Protein 3JZQ (pdb70)

Structure (mmCIF, N/CA/C/O backbone):
data_3JZQ
#
_entry.id   3JZQ
#
_cell.length_a   44.925
_cell.length_b   53.735
_cell.length_c   87.294
_cell.angle_alpha   90.00
_cell.angle_beta   90.00
_cell.angle_gamma   90.00
#
_symmetry.space_group_name_H-M   'P 21 21 21'
#
loop_
_entity.id
_entity.type
_entity.pdbx_description
1 polymer 'Protein Mdm4'
2 polymer 'pDIQ peptide (12mer)'
3 non-polymer 'SULFATE ION'
4 water water
#
loop_
_atom_site.group_PDB
_atom_site.id
_atom_site.type_symbol
_atom_site.label_atom_id
_atom_site.label_alt_id
_atom_site.label_comp_id
_atom_site.label_asym_id
_atom_site.label_entity_id
_atom_site.label_seq_id
_atom_site.pdbx_PDB_ins_code
_atom_site.Cartn_x
_atom_site.Cartn_y
_atom_site.Cartn_z
_atom_site.occupancy
_atom_site.B_iso_or_equiv
_atom_site.auth_seq_id
_atom_site.auth_comp_id
_atom_site.auth_asym_id
_atom_site.auth_atom_id
_atom_site.pdbx_PDB_model_num
ATOM 1 N N . ASN A 1 3 ? 38.737 54.049 15.379 1.00 47.16 25 ASN A N 1
ATOM 2 C CA . ASN A 1 3 ? 39.624 52.878 15.062 1.00 46.28 25 ASN A CA 1
ATOM 3 C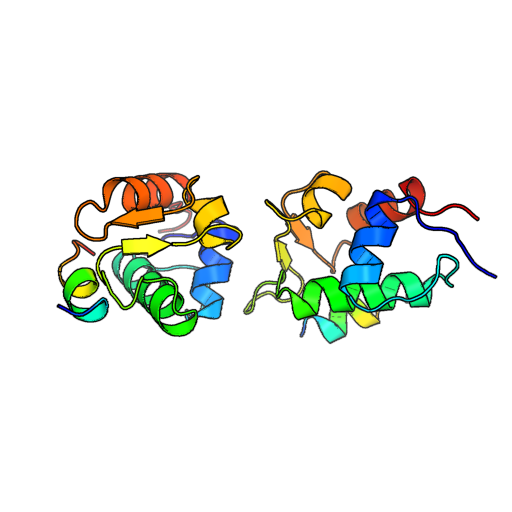 C . ASN A 1 3 ? 38.986 51.508 15.338 1.00 45.62 25 ASN A C 1
ATOM 4 O O . ASN A 1 3 ? 39.386 50.507 14.733 1.00 45.68 25 ASN A O 1
ATOM 9 N N . GLN A 1 4 ? 38.012 51.459 16.250 1.00 42.80 26 GLN A N 1
ATOM 10 C CA . GLN A 1 4 ? 37.320 50.209 16.580 1.00 40.72 26 GLN A CA 1
ATOM 11 C C . GLN A 1 4 ? 35.893 50.421 17.076 1.00 38.65 26 GLN A C 1
ATOM 12 O O . GLN A 1 4 ? 35.488 51.522 17.446 1.00 37.46 26 GLN A O 1
ATOM 18 N N . VAL A 1 5 ? 35.135 49.337 17.074 1.00 36.29 27 VAL A N 1
ATOM 19 C CA . VAL A 1 5 ? 33.757 49.377 17.519 1.00 34.08 27 VAL A CA 1
ATOM 20 C C . VAL A 1 5 ? 33.557 48.222 18.459 1.00 33.31 27 VAL A C 1
ATOM 21 O O . VAL A 1 5 ? 34.340 47.254 18.468 1.00 31.56 27 VAL A O 1
ATOM 25 N N . ARG A 1 6 ? 32.496 48.338 19.245 1.00 33.23 28 ARG A N 1
ATOM 26 C CA . ARG A 1 6 ? 32.117 47.323 20.204 1.00 34.42 28 ARG A CA 1
ATOM 27 C C . ARG A 1 6 ? 30.773 46.739 19.781 1.00 32.65 28 ARG A C 1
ATOM 28 O O . ARG A 1 6 ? 29.785 47.466 19.673 1.00 31.40 28 ARG A O 1
ATOM 36 N N . PRO A 1 7 ? 30.725 45.426 19.502 1.00 32.33 29 PRO A N 1
ATOM 37 C CA . PRO A 1 7 ? 29.446 44.823 19.104 1.00 31.22 29 PRO A CA 1
ATOM 38 C C . PRO A 1 7 ? 28.557 44.559 20.313 1.00 30.94 29 PRO A C 1
ATOM 39 O O . PRO A 1 7 ? 29.051 44.146 21.364 1.00 32.05 29 PRO A O 1
ATOM 43 N N . LYS A 1 8 ? 27.265 44.836 20.196 1.00 29.25 30 LYS A N 1
ATOM 44 C CA . LYS A 1 8 ? 26.334 44.525 21.285 1.00 29.70 30 LYS A CA 1
ATOM 45 C C . LYS A 1 8 ? 26.297 43.007 21.403 1.00 27.37 30 LYS A C 1
ATOM 46 O O . LYS A 1 8 ? 26.508 42.294 20.427 1.00 26.06 30 LYS A O 1
ATOM 52 N N . LEU A 1 9 ? 25.989 42.508 22.595 1.00 29.52 31 LEU A N 1
ATOM 53 C CA . LEU A 1 9 ? 26.001 41.064 22.884 1.00 28.53 31 LEU A CA 1
ATOM 54 C C . LEU A 1 9 ? 25.497 40.068 21.858 1.00 27.52 31 LEU A C 1
ATOM 55 O O . LEU A 1 9 ? 26.179 39.070 21.539 1.00 27.47 31 LEU A O 1
ATOM 60 N N . PRO A 1 10 ? 24.301 40.311 21.309 1.00 27.55 32 PRO A N 1
ATOM 61 C CA . PRO A 1 10 ? 23.734 39.402 20.316 1.00 27.88 32 PRO A CA 1
ATOM 62 C C . PRO A 1 10 ? 24.686 39.198 19.140 1.00 26.30 32 PRO A C 1
ATOM 63 O O . PRO A 1 10 ? 24.854 38.063 18.661 1.00 26.72 32 PRO A O 1
ATOM 67 N N . LEU A 1 11 ? 25.323 40.285 18.689 1.00 24.55 33 LEU A N 1
ATOM 68 C CA . LEU A 1 11 ? 26.244 40.184 17.560 1.00 24.32 33 LEU A CA 1
ATOM 69 C C . LEU A 1 11 ? 27.601 39.618 17.964 1.00 24.14 33 LEU A C 1
ATOM 70 O O . LEU A 1 11 ? 28.252 38.865 17.220 1.00 24.69 33 LEU A O 1
ATOM 75 N N . LEU A 1 12 ? 28.042 39.971 19.157 1.00 23.13 34 LEU A N 1
ATOM 76 C CA . LEU A 1 12 ? 29.325 39.469 19.642 1.00 25.49 34 LEU A CA 1
ATOM 77 C C . LEU A 1 12 ? 29.276 37.933 19.745 1.00 24.51 34 LEU A C 1
ATOM 78 O O . LEU A 1 12 ? 30.244 37.257 19.409 1.00 27.59 34 LEU A O 1
ATOM 83 N N . LYS A 1 13 ? 28.139 37.364 20.158 1.00 25.97 35 LYS A N 1
ATOM 84 C CA . LYS A 1 13 ? 28.064 35.908 20.270 1.00 25.98 35 LYS A CA 1
ATOM 85 C C . LYS A 1 13 ? 28.224 35.247 18.909 1.00 27.86 35 LYS A C 1
ATOM 86 O O . LYS A 1 13 ? 28.906 34.211 18.763 1.00 26.21 35 LYS A O 1
ATOM 92 N N . ILE A 1 14 ? 27.613 35.860 17.902 1.00 24.18 36 ILE A N 1
ATOM 93 C CA . ILE A 1 14 ? 27.740 35.327 16.559 1.00 25.30 36 ILE A CA 1
ATOM 94 C C . ILE A 1 14 ? 29.198 35.404 16.084 1.00 25.62 36 ILE A C 1
ATOM 95 O O . ILE A 1 14 ? 29.725 34.434 15.503 1.00 25.09 36 ILE A O 1
ATOM 100 N N . LEU A 1 15 ? 29.869 36.524 16.361 1.00 25.29 37 LEU A N 1
ATOM 101 C CA . LEU A 1 15 ? 31.254 36.681 15.931 1.00 25.59 37 LEU A CA 1
ATOM 102 C C . LEU A 1 15 ? 32.163 35.681 16.646 1.00 26.84 37 LEU A C 1
ATOM 103 O O . LEU A 1 15 ? 33.050 35.073 16.029 1.00 27.33 37 LEU A O 1
ATOM 108 N N . HIS A 1 16 ? 31.946 35.508 17.942 1.00 26.84 38 HIS A N 1
ATOM 109 C CA . HIS A 1 16 ? 32.735 34.540 18.708 1.00 29.62 38 HIS A CA 1
ATOM 110 C C . HIS A 1 16 ? 32.580 33.128 18.140 1.00 30.54 38 HIS A C 1
ATOM 111 O O . HIS A 1 16 ? 33.551 32.374 18.073 1.00 32.07 38 HIS A O 1
ATOM 118 N N . ALA A 1 17 ? 31.365 32.769 17.750 1.00 30.67 39 ALA A N 1
ATOM 119 C CA . ALA A 1 17 ? 31.097 31.439 17.215 1.00 33.30 39 ALA A CA 1
ATOM 120 C C . ALA A 1 17 ? 31.819 31.236 15.885 1.00 34.91 39 ALA A C 1
ATOM 121 O O . ALA A 1 17 ? 31.984 30.100 15.442 1.00 35.56 39 ALA A O 1
ATOM 123 N N . ALA A 1 18 ? 32.268 32.334 15.267 1.00 34.62 40 ALA A N 1
ATOM 124 C CA . ALA A 1 18 ? 32.986 32.258 14.004 1.00 36.19 40 ALA A CA 1
ATOM 125 C C . ALA A 1 18 ? 34.494 32.293 14.269 1.00 37.08 40 ALA A C 1
ATOM 126 O O . ALA A 1 18 ? 35.289 32.268 13.332 1.00 36.41 40 ALA A O 1
ATOM 128 N N . GLY A 1 19 ? 34.866 32.378 15.547 1.00 37.43 41 GLY A N 1
ATOM 129 C CA . GLY A 1 19 ? 36.273 32.381 15.927 1.00 39.23 41 GLY A CA 1
ATOM 130 C C . GLY A 1 19 ? 36.867 33.687 16.421 1.00 40.06 41 GLY A C 1
ATOM 131 O O . GLY A 1 19 ? 38.079 33.773 16.662 1.00 40.86 41 GLY A O 1
ATOM 132 N N . ALA A 1 20 ? 36.030 34.713 16.567 1.00 40.31 42 ALA A N 1
ATOM 133 C CA . ALA A 1 20 ? 36.484 36.017 17.012 1.00 39.68 42 ALA A CA 1
ATOM 134 C C . ALA A 1 20 ? 36.881 35.966 18.468 1.00 40.59 42 ALA A C 1
ATOM 135 O O . ALA A 1 20 ? 36.228 35.312 19.275 1.00 41.07 42 ALA A O 1
ATOM 137 N N . GLN A 1 21 ? 37.935 36.691 18.807 1.00 41.46 43 GLN A N 1
ATOM 138 C CA . GLN A 1 21 ? 38.403 36.743 20.185 1.00 43.29 43 GLN A CA 1
ATOM 139 C C . GLN A 1 21 ? 38.385 38.179 20.640 1.00 42.69 43 GLN A C 1
ATOM 140 O O . GLN A 1 21 ? 38.766 39.063 19.885 1.00 42.89 43 GLN A O 1
ATOM 146 N N . GLY A 1 22 ? 37.929 38.415 21.864 1.00 42.77 44 GLY A N 1
ATOM 147 C CA . GLY A 1 22 ? 37.898 39.779 22.364 1.00 42.56 44 GLY A CA 1
ATOM 148 C C . GLY A 1 22 ? 36.521 40.410 22.240 1.00 42.05 44 GLY A C 1
ATOM 149 O O . GLY A 1 22 ? 35.528 39.700 22.011 1.00 40.92 44 GLY A O 1
ATOM 150 N N . GLU A 1 23 ? 36.466 41.738 22.367 1.00 40.86 45 GLU A N 1
ATOM 151 C CA . GLU A 1 23 ? 35.207 42.481 22.296 1.00 40.89 45 GLU A CA 1
ATOM 152 C C . GLU A 1 23 ? 35.310 43.785 21.513 1.00 40.47 45 GLU A C 1
ATOM 153 O O . GLU A 1 23 ? 34.301 44.469 21.327 1.00 40.21 45 GLU A O 1
ATOM 159 N N . MET A 1 24 ? 36.525 44.154 21.109 1.00 40.20 46 MET A N 1
ATOM 160 C CA . MET A 1 24 ? 36.774 45.370 20.318 1.00 40.46 46 MET A CA 1
ATOM 161 C C . MET A 1 24 ? 37.307 44.888 18.970 1.00 38.61 46 MET A C 1
ATOM 162 O O . MET A 1 24 ? 38.212 44.064 18.921 1.00 36.77 46 MET A O 1
ATOM 167 N N . PHE A 1 25 ? 36.750 45.416 17.883 1.00 37.51 47 PHE A N 1
ATOM 168 C CA . PHE A 1 25 ? 37.146 44.995 16.551 1.00 36.00 47 PHE A CA 1
ATOM 169 C C . PHE A 1 25 ? 37.089 46.188 15.611 1.00 35.69 47 PHE A C 1
ATOM 170 O O . PHE A 1 25 ? 36.503 47.216 15.946 1.00 35.31 47 PHE A O 1
ATOM 178 N N . THR A 1 26 ? 37.721 46.050 14.446 1.00 34.70 48 THR A N 1
ATOM 179 C CA . THR A 1 26 ? 37.674 47.072 13.412 1.00 34.57 48 THR A CA 1
ATOM 180 C C . THR A 1 26 ? 36.429 46.682 12.587 1.00 35.40 48 THR A C 1
ATOM 181 O O . THR A 1 26 ? 35.857 45.608 12.804 1.00 34.26 48 THR A O 1
ATOM 185 N N . VAL A 1 27 ? 36.027 47.542 11.647 1.00 35.91 49 VAL A N 1
ATOM 186 C CA . VAL A 1 27 ? 34.864 47.280 10.803 1.00 36.52 49 VAL A CA 1
ATOM 187 C C . VAL A 1 27 ? 35.104 46.011 9.971 1.00 35.88 49 VAL A C 1
ATOM 188 O O . VAL A 1 27 ? 34.287 45.082 9.932 1.00 36.19 49 VAL A O 1
ATOM 192 N N . LYS A 1 28 ? 36.234 45.984 9.292 1.00 35.84 50 LYS A N 1
ATOM 193 C CA . LYS A 1 28 ? 36.592 44.843 8.471 1.00 35.07 50 LYS A CA 1
ATOM 194 C C . LYS A 1 28 ? 36.691 43.549 9.295 1.00 33.08 50 LYS A C 1
ATOM 195 O O . LYS A 1 28 ? 36.449 42.454 8.786 1.00 32.66 50 LYS A O 1
ATOM 201 N N . GLU A 1 29 ? 37.058 43.672 10.561 1.00 31.23 51 GLU A N 1
ATOM 202 C CA . GLU A 1 29 ? 37.181 42.500 11.413 1.00 31.48 51 GLU A CA 1
ATOM 203 C C . GLU A 1 29 ? 35.789 41.956 11.660 1.00 29.82 51 GLU A C 1
ATOM 204 O O . GLU A 1 29 ? 35.550 40.747 11.557 1.00 26.97 51 GLU A O 1
ATOM 210 N N . VAL A 1 30 ? 34.859 42.866 11.960 1.00 29.57 52 VAL A N 1
ATOM 211 C CA . VAL A 1 30 ? 33.489 42.453 12.189 1.00 28.94 52 VAL A CA 1
ATOM 212 C C . VAL A 1 30 ? 32.985 41.768 10.940 1.00 28.48 52 VAL A C 1
ATOM 213 O O . VAL A 1 30 ? 32.422 40.677 11.026 1.00 26.15 52 VAL A O 1
ATOM 217 N N . MET A 1 31 ? 33.223 42.381 9.780 1.00 26.68 53 MET A N 1
ATOM 218 C CA . MET A 1 31 ? 32.758 41.806 8.519 1.00 28.03 53 MET A CA 1
ATOM 219 C C . MET A 1 31 ? 33.371 40.420 8.233 1.00 28.55 53 MET A C 1
ATOM 220 O O . MET A 1 31 ? 32.691 39.511 7.769 1.00 27.30 53 MET A O 1
ATOM 225 N N . HIS A 1 32 ? 34.650 40.263 8.535 1.00 29.25 54 HIS A N 1
ATOM 226 C CA . HIS A 1 32 ? 35.336 39.004 8.300 1.00 29.66 54 HIS A CA 1
ATOM 227 C C . HIS A 1 32 ? 34.697 37.836 9.083 1.00 30.49 54 HIS A C 1
ATOM 228 O O . HIS A 1 32 ? 34.375 36.784 8.522 1.00 27.48 54 HIS A O 1
ATOM 235 N N . TYR A 1 33 ? 34.540 38.020 10.385 1.00 29.57 55 TYR A N 1
ATOM 236 C CA . TYR A 1 33 ? 33.967 36.957 11.191 1.00 30.87 55 TYR A CA 1
ATOM 237 C C . TYR A 1 33 ? 32.512 36.684 10.861 1.00 29.73 55 TYR A C 1
ATOM 238 O O . TYR A 1 33 ? 32.033 35.530 10.946 1.00 31.24 55 TYR A O 1
ATOM 247 N N . LEU A 1 34 ? 31.791 37.732 10.468 1.00 28.17 56 LEU A N 1
ATOM 248 C CA . LEU A 1 34 ? 30.387 37.561 10.096 1.00 26.70 56 LEU A CA 1
ATOM 249 C C . LEU A 1 34 ? 30.301 36.698 8.818 1.00 26.42 56 LEU A C 1
ATOM 250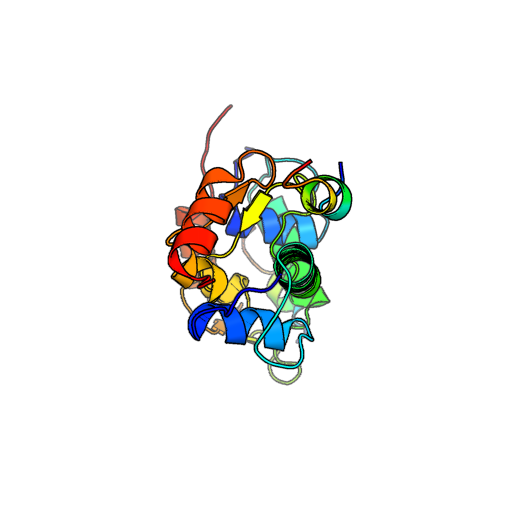 O O . LEU A 1 34 ? 29.429 35.837 8.694 1.00 25.29 56 LEU A O 1
ATOM 255 N N . GLY A 1 35 ? 31.207 36.931 7.870 1.00 24.99 57 GLY A N 1
ATOM 256 C CA . GLY A 1 35 ? 31.237 36.159 6.646 1.00 25.73 57 GLY A CA 1
ATOM 257 C C . GLY A 1 35 ? 31.651 34.726 6.950 1.00 25.56 57 GLY A C 1
ATOM 258 O O . GLY A 1 35 ? 31.143 33.805 6.331 1.00 26.33 57 GLY A O 1
ATOM 259 N N . GLN A 1 36 ? 32.564 34.538 7.900 1.00 28.13 58 GLN A N 1
ATOM 260 C CA . GLN A 1 36 ? 33.021 33.194 8.273 1.00 30.25 58 GLN A CA 1
ATOM 261 C C . GLN A 1 36 ? 31.903 32.420 8.969 1.00 29.30 58 GLN A C 1
ATOM 262 O O . GLN A 1 36 ? 31.794 31.212 8.796 1.00 30.66 58 GLN A O 1
ATOM 268 N N . TYR A 1 37 ? 31.094 33.123 9.759 1.00 28.73 59 TYR A N 1
ATOM 269 C CA . TYR A 1 37 ? 29.946 32.527 10.443 1.00 28.91 59 TYR A CA 1
ATOM 270 C C . TYR A 1 37 ? 29.010 31.982 9.366 1.00 28.88 59 TYR A C 1
ATOM 271 O O . TYR A 1 37 ? 28.615 30.825 9.411 1.00 28.90 59 TYR A O 1
ATOM 280 N N . ILE A 1 38 ? 28.671 32.821 8.387 1.00 26.10 60 ILE A N 1
ATOM 281 C CA . ILE A 1 38 ? 27.758 32.404 7.324 1.00 27.35 60 ILE A CA 1
ATOM 282 C C . ILE A 1 38 ? 28.332 31.267 6.490 1.00 28.34 60 ILE A C 1
ATOM 283 O O . ILE A 1 38 ? 27.607 30.358 6.088 1.00 28.60 60 ILE A O 1
ATOM 288 N N . MET A 1 39 ? 29.625 31.336 6.216 1.00 29.47 61 MET A N 1
ATOM 289 C CA . MET A 1 39 ? 30.288 30.315 5.416 1.00 33.64 61 MET A CA 1
ATOM 290 C C . MET A 1 39 ? 30.353 29.002 6.163 1.00 34.93 61 MET A C 1
ATOM 291 O O . MET A 1 39 ? 30.037 27.939 5.609 1.00 34.30 61 MET A O 1
ATOM 296 N N . VAL A 1 40 ? 30.784 29.065 7.418 1.00 34.97 62 VAL A N 1
ATOM 297 C CA . VAL A 1 40 ? 30.904 27.863 8.213 1.00 36.01 62 VAL A CA 1
ATOM 298 C C . VAL A 1 40 ? 29.585 27.142 8.382 1.00 36.02 62 VAL A C 1
ATOM 299 O O . VAL A 1 40 ? 29.503 25.916 8.176 1.00 36.68 62 VAL A O 1
ATOM 303 N N . LYS A 1 41 ? 28.548 27.881 8.765 1.00 34.50 63 LYS A N 1
ATOM 304 C CA . LYS A 1 41 ? 27.260 27.267 8.976 1.00 32.63 63 LYS A CA 1
ATOM 305 C C . LYS A 1 41 ? 26.541 27.012 7.676 1.00 31.73 63 LYS A C 1
ATOM 306 O O . LYS A 1 41 ? 25.443 26.487 7.679 1.00 31.57 63 LYS A O 1
ATOM 312 N N . GLN A 1 42 ? 27.193 27.370 6.581 1.00 29.00 64 GLN A N 1
ATOM 313 C CA . GLN A 1 42 ? 26.673 27.199 5.238 1.00 28.93 64 GLN A CA 1
ATOM 314 C C . GLN A 1 42 ? 25.249 27.745 5.163 1.00 26.87 64 GLN A C 1
ATOM 315 O O . GLN A 1 42 ? 24.305 27.011 4.832 1.00 26.03 64 GLN A O 1
ATOM 321 N N . LEU A 1 43 ? 25.091 29.039 5.458 1.00 25.09 65 LEU A N 1
ATOM 322 C CA . LEU A 1 43 ? 23.754 29.654 5.404 1.00 23.69 65 LEU A CA 1
ATOM 323 C C . LEU A 1 43 ? 23.397 30.145 4.008 1.00 22.67 65 LEU A C 1
ATOM 324 O O . LEU A 1 43 ? 22.243 30.490 3.742 1.00 22.88 65 LEU A O 1
ATOM 329 N N . TYR A 1 44 ? 24.369 30.145 3.097 1.00 21.56 66 TYR A N 1
ATOM 330 C CA . TYR A 1 44 ? 24.096 30.607 1.748 1.00 23.09 66 TYR A CA 1
ATOM 331 C C . TYR A 1 44 ? 23.674 29.444 0.837 1.00 22.67 66 TYR A C 1
ATOM 332 O O . TYR A 1 44 ? 23.934 28.284 1.136 1.00 24.47 66 TYR A O 1
ATOM 341 N N . ASP A 1 45 ? 23.019 29.764 -0.260 1.00 24.46 67 ASP A N 1
ATOM 342 C CA . ASP A 1 45 ? 22.556 28.773 -1.203 1.00 27.19 67 ASP A CA 1
ATOM 343 C C . ASP A 1 45 ? 23.700 28.335 -2.130 1.00 28.86 67 ASP A C 1
ATOM 344 O O . ASP A 1 45 ? 24.560 29.124 -2.507 1.00 28.32 67 ASP A O 1
ATOM 349 N N . GLN A 1 46 ? 23.726 27.061 -2.483 1.00 28.97 68 GLN A N 1
ATOM 350 C CA . GLN A 1 46 ? 24.812 26.572 -3.320 1.00 31.45 68 GLN A CA 1
ATOM 351 C C . GLN A 1 46 ? 24.767 27.047 -4.747 1.00 31.89 68 GLN A C 1
ATOM 352 O O . GLN A 1 46 ? 25.797 27.189 -5.389 1.00 31.21 68 GLN A O 1
ATOM 358 N N . GLN A 1 47 ? 23.570 27.296 -5.241 1.00 34.84 69 GLN A N 1
ATOM 359 C CA . GLN A 1 47 ? 23.382 27.737 -6.615 1.00 37.32 69 GLN A CA 1
ATOM 360 C C . GLN A 1 47 ? 23.451 29.265 -6.740 1.00 37.74 69 GLN A C 1
ATOM 361 O O . GLN A 1 47 ? 24.125 29.795 -7.626 1.00 39.43 69 GLN A O 1
ATOM 367 N N . GLU A 1 48 ? 22.738 29.970 -5.857 1.00 37.42 70 GLU A N 1
ATOM 368 C CA . GLU A 1 48 ? 22.721 31.434 -5.831 1.00 35.47 70 GLU A CA 1
ATOM 369 C C . GLU A 1 48 ? 23.466 31.814 -4.561 1.00 32.53 70 GLU A C 1
ATOM 370 O O . GLU A 1 48 ? 22.832 32.161 -3.576 1.00 29.64 70 GLU A O 1
ATOM 376 N N . GLN A 1 49 ? 24.799 31.767 -4.589 1.00 31.10 71 GLN A N 1
ATOM 377 C CA . GLN A 1 49 ? 25.598 32.032 -3.394 1.00 29.40 71 GLN A CA 1
ATOM 378 C C . GLN A 1 49 ? 25.469 33.411 -2.743 1.00 26.20 71 GLN A C 1
ATOM 379 O O . GLN A 1 49 ? 25.970 33.602 -1.647 1.00 25.11 71 GLN A O 1
ATOM 385 N N . HIS A 1 50 ? 24.837 34.372 -3.409 1.00 26.53 72 HIS A N 1
ATOM 386 C CA . HIS A 1 50 ? 24.630 35.674 -2.758 1.00 26.95 72 HIS A CA 1
ATOM 387 C C . HIS A 1 50 ? 23.398 35.564 -1.821 1.00 26.32 72 HIS A C 1
ATOM 388 O O . HIS A 1 50 ? 23.144 36.445 -0.995 1.00 26.08 72 HIS A O 1
ATOM 395 N N . MET A 1 51 ? 22.631 34.483 -1.958 1.00 24.77 73 MET A N 1
ATOM 396 C CA . MET A 1 51 ? 21.450 34.288 -1.128 1.00 23.90 73 MET A CA 1
ATOM 397 C C . MET A 1 51 ? 21.816 33.597 0.194 1.00 22.84 73 MET A C 1
ATOM 398 O O . MET A 1 51 ? 22.472 32.552 0.218 1.00 21.51 73 MET A O 1
ATOM 403 N N . VAL A 1 52 ? 21.384 34.205 1.299 1.00 22.51 74 VAL A N 1
ATOM 404 C CA . VAL A 1 52 ? 21.660 33.664 2.628 1.00 20.53 74 VAL A CA 1
ATOM 405 C C . VAL A 1 52 ? 20.329 33.435 3.327 1.00 21.27 74 VAL A C 1
ATOM 406 O O . VAL A 1 52 ? 19.497 34.364 3.411 1.00 20.94 74 VAL A O 1
ATOM 410 N N . TYR A 1 53 ? 20.102 32.209 3.806 1.00 20.48 75 TYR A N 1
ATOM 411 C CA . TYR A 1 53 ? 18.875 31.900 4.555 1.00 20.33 75 TYR A CA 1
ATOM 412 C C . TYR A 1 53 ? 19.323 31.810 6.013 1.00 20.32 75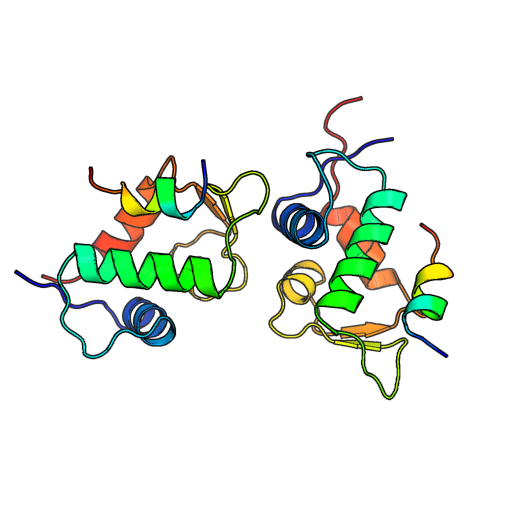 TYR A C 1
ATOM 413 O O . TYR A 1 53 ? 20.131 30.945 6.356 1.00 19.45 75 TYR A O 1
ATOM 422 N N . CYS A 1 54 ? 18.783 32.693 6.858 1.00 20.07 76 CYS A N 1
ATOM 423 C CA . CYS A 1 54 ? 19.153 32.804 8.291 1.00 23.71 76 CYS A CA 1
ATOM 424 C C . CYS A 1 54 ? 17.963 32.489 9.214 1.00 24.46 76 CYS A C 1
ATOM 425 O O . CYS A 1 54 ? 18.067 32.596 10.440 1.00 24.98 76 CYS A O 1
ATOM 428 N N . GLY A 1 55 ? 16.835 32.089 8.627 1.00 23.07 77 GLY A N 1
ATOM 429 C CA . GLY A 1 55 ? 15.681 31.720 9.443 1.00 27.04 77 GLY A CA 1
ATOM 430 C C . GLY A 1 55 ? 16.085 30.592 10.399 1.00 28.31 77 GLY A C 1
ATOM 431 O O . GLY A 1 55 ? 16.807 29.677 10.012 1.00 28.62 77 GLY A O 1
ATOM 432 N N . GLY A 1 56 ? 15.649 30.656 11.655 1.00 29.05 78 GLY A N 1
ATOM 433 C CA . GLY A 1 56 ? 16.010 29.599 12.587 1.00 30.63 78 GLY A CA 1
ATOM 434 C C . GLY A 1 56 ? 17.448 29.638 13.105 1.00 32.77 78 GLY A C 1
ATOM 435 O O . GLY A 1 56 ? 17.915 28.701 13.737 1.00 33.26 78 GLY A O 1
ATOM 436 N N . ASP A 1 57 ? 18.159 30.724 12.832 1.00 30.85 79 ASP A N 1
ATOM 437 C CA . ASP A 1 57 ? 19.528 30.894 13.281 1.00 29.40 79 ASP A CA 1
ATOM 438 C C . ASP A 1 57 ? 19.491 32.198 14.051 1.00 27.92 79 ASP A C 1
ATOM 439 O O . ASP A 1 57 ? 18.656 33.054 13.771 1.00 29.19 79 ASP A O 1
ATOM 444 N N . LEU A 1 58 ? 20.385 32.366 15.022 1.00 25.74 80 LEU A N 1
ATOM 445 C CA . LEU A 1 58 ? 20.403 33.613 15.753 1.00 24.74 80 LEU A CA 1
ATOM 446 C C . LEU A 1 58 ? 20.702 34.791 14.836 1.00 22.46 80 LEU A C 1
ATOM 447 O O . LEU A 1 58 ? 20.365 35.916 15.141 1.00 21.85 80 LEU A O 1
ATOM 452 N N . LEU A 1 59 ? 21.351 34.546 13.712 1.00 23.20 81 LEU A N 1
ATOM 453 C CA . LEU A 1 59 ? 21.656 35.664 12.832 1.00 23.15 81 LEU A CA 1
ATOM 454 C C . LEU A 1 59 ? 20.342 36.261 12.268 1.00 22.90 81 LEU A C 1
ATOM 455 O O . LEU A 1 59 ? 20.208 37.480 12.098 1.00 22.48 81 LEU A O 1
ATOM 460 N N . GLY A 1 60 ? 19.396 35.380 11.952 1.00 21.75 82 GLY A N 1
ATOM 461 C CA . GLY A 1 60 ? 18.116 35.814 11.424 1.00 23.65 82 GLY A CA 1
ATOM 462 C C . GLY A 1 60 ? 17.308 36.558 12.490 1.00 23.79 82 GLY A C 1
ATOM 463 O O . GLY A 1 60 ? 16.569 37.506 12.213 1.00 23.70 82 GLY A O 1
ATOM 464 N N . GLU A 1 61 ? 17.444 36.141 13.733 1.00 24.91 83 GLU A N 1
ATOM 465 C CA . GLU A 1 61 ? 16.708 36.830 14.797 1.00 27.32 83 GLU A CA 1
ATOM 466 C C . GLU A 1 61 ? 17.245 38.246 14.987 1.00 27.26 83 GLU A C 1
ATOM 467 O O . GLU A 1 61 ? 16.483 39.191 15.240 1.00 26.78 83 GLU A O 1
ATOM 473 N N . LEU A 1 62 ? 18.554 38.400 14.802 1.00 26.68 84 LEU A N 1
ATOM 474 C CA . LEU A 1 62 ? 19.191 39.693 14.945 1.00 28.01 84 LEU A CA 1
ATOM 475 C C . LEU A 1 62 ? 18.880 40.571 13.732 1.00 27.45 84 LEU A C 1
ATOM 476 O O . LEU A 1 62 ? 18.606 41.768 13.874 1.00 27.01 84 LEU A O 1
ATOM 481 N N . LEU A 1 63 ? 18.908 39.986 12.539 1.00 26.57 85 LEU A N 1
ATOM 482 C CA . LEU A 1 63 ? 18.612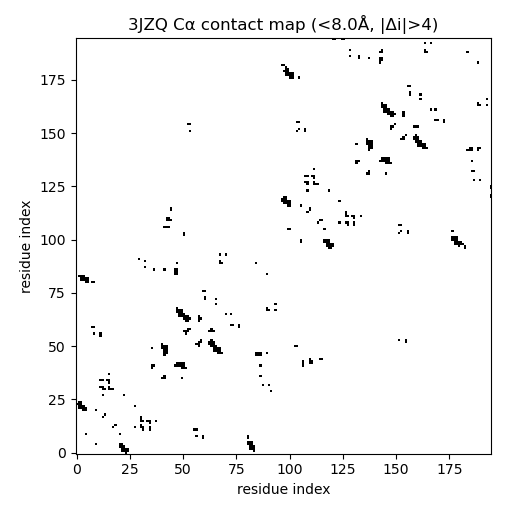 40.755 11.331 1.00 27.71 85 LEU A CA 1
ATOM 483 C C . LEU A 1 63 ? 17.151 41.125 11.176 1.00 27.81 85 LEU A C 1
ATOM 484 O O . LEU A 1 63 ? 16.836 42.065 10.447 1.00 28.18 85 LEU A O 1
ATOM 489 N N . GLY A 1 64 ? 16.269 40.373 11.827 1.00 26.88 86 GLY A N 1
ATOM 490 C CA . GLY A 1 64 ? 14.840 40.626 11.721 1.00 26.80 86 GLY A CA 1
ATOM 491 C C . GLY A 1 64 ? 14.294 40.059 10.413 1.00 27.35 86 GLY A C 1
ATOM 492 O O . GLY A 1 64 ? 13.199 40.442 9.971 1.00 25.46 86 GLY A O 1
ATOM 493 N N . ARG A 1 65 ? 15.034 39.103 9.833 1.00 27.20 87 ARG A N 1
ATOM 494 C CA . ARG A 1 65 ? 14.711 38.507 8.521 1.00 28.91 87 ARG A CA 1
ATOM 495 C C . ARG A 1 65 ? 14.965 37.005 8.423 1.00 28.78 87 ARG A C 1
ATOM 496 O O . ARG A 1 65 ? 15.769 36.458 9.180 1.00 28.91 87 ARG A O 1
ATOM 504 N N . GLN A 1 66 ? 14.265 36.327 7.514 1.00 27.71 88 GLN A N 1
ATOM 505 C CA . GLN A 1 66 ? 14.538 34.920 7.340 1.00 28.31 88 GLN A CA 1
ATOM 506 C C . GLN A 1 66 ? 15.558 34.762 6.213 1.00 27.66 88 GLN A C 1
ATOM 507 O O . GLN A 1 66 ? 16.106 33.684 6.060 1.00 25.23 88 GLN A O 1
ATOM 513 N N . SER A 1 67 ? 15.803 35.824 5.428 1.00 25.35 89 SER A N 1
ATOM 514 C CA . SER A 1 67 ? 16.810 35.773 4.367 1.00 24.29 89 SER A CA 1
ATOM 515 C C . SER A 1 67 ? 17.257 37.160 3.856 1.00 24.23 89 SER A C 1
ATOM 516 O O . SER A 1 67 ? 16.606 38.183 4.103 1.00 23.53 89 SER A O 1
ATOM 519 N N . PHE A 1 68 ? 18.377 37.178 3.155 1.00 22.91 90 PHE A N 1
ATOM 520 C CA . PHE A 1 68 ? 18.900 38.422 2.585 1.00 23.48 90 PHE A CA 1
ATOM 521 C C . PHE A 1 68 ? 19.872 38.090 1.495 1.00 23.44 90 PHE A C 1
ATOM 522 O O . PHE A 1 68 ? 20.285 36.936 1.357 1.00 22.16 90 PHE A O 1
ATOM 530 N N . SER A 1 69 ? 20.182 39.089 0.671 1.00 23.80 91 SER A N 1
ATOM 531 C CA . SER A 1 69 ? 21.102 38.921 -0.432 1.00 23.61 91 SER A CA 1
ATOM 532 C C . SER A 1 69 ? 22.348 39.764 -0.210 1.00 24.93 91 SER A C 1
ATOM 533 O O . SER A 1 69 ? 22.260 40.941 0.123 1.00 24.87 91 SER A O 1
ATOM 536 N N . VAL A 1 70 ? 23.519 39.173 -0.393 1.00 25.02 92 VAL A N 1
ATOM 537 C CA . VAL A 1 70 ? 24.756 39.925 -0.208 1.00 25.64 92 VAL A CA 1
ATOM 538 C C . VAL A 1 70 ? 24.874 41.004 -1.290 1.00 27.46 92 VAL A C 1
ATOM 539 O O . VAL A 1 70 ? 25.621 41.970 -1.135 1.00 27.06 92 VAL A O 1
ATOM 543 N N . LYS A 1 71 ? 24.126 40.814 -2.369 1.00 28.56 93 LYS A N 1
ATOM 544 C CA . LYS A 1 71 ? 24.111 41.761 -3.485 1.00 32.33 93 LYS A CA 1
ATOM 545 C C . LYS A 1 71 ? 23.320 43.035 -3.122 1.00 32.28 93 LYS A C 1
ATOM 546 O O . LYS A 1 71 ? 23.498 44.055 -3.772 1.00 34.32 93 LYS A O 1
ATOM 552 N N . ASP A 1 72 ? 22.471 42.975 -2.086 1.00 30.71 94 ASP A N 1
ATOM 553 C CA . ASP A 1 72 ? 21.663 44.137 -1.599 1.00 30.07 94 ASP A CA 1
ATOM 554 C C . ASP A 1 72 ? 21.813 44.127 -0.077 1.00 26.45 94 ASP A C 1
ATOM 555 O O . ASP A 1 72 ? 20.869 43.857 0.656 1.00 24.46 94 ASP A O 1
ATOM 560 N N . PRO A 1 73 ? 23.009 44.467 0.400 1.00 25.42 95 PRO A N 1
ATOM 561 C CA . PRO A 1 73 ? 23.356 44.481 1.814 1.00 23.80 95 PRO A CA 1
ATOM 562 C C . PRO A 1 73 ? 22.692 45.431 2.766 1.00 21.98 95 PRO A C 1
ATOM 563 O O . PRO A 1 73 ? 22.978 45.371 3.957 1.00 22.98 95 PRO A O 1
ATOM 567 N N . SER A 1 74 ? 21.780 46.266 2.273 1.00 22.45 96 SER A N 1
ATOM 568 C CA . SER A 1 74 ? 21.146 47.242 3.140 1.00 22.31 96 SER A CA 1
ATOM 569 C C . SER A 1 74 ? 20.702 46.696 4.500 1.00 22.46 96 SER A C 1
ATOM 570 O O . SER A 1 74 ? 21.015 47.292 5.550 1.00 22.20 96 SER A O 1
ATOM 573 N N . PRO A 1 75 ? 19.964 45.555 4.510 1.00 21.74 97 PRO A N 1
ATOM 574 C CA . PRO A 1 75 ? 19.519 44.999 5.790 1.00 22.24 97 PRO A CA 1
ATOM 575 C C . PRO A 1 75 ? 20.694 44.639 6.703 1.00 21.62 97 PRO A C 1
ATOM 576 O O . PRO A 1 75 ? 20.595 44.705 7.927 1.00 20.93 97 PRO A O 1
ATOM 580 N N . LEU A 1 76 ? 21.804 44.211 6.101 1.00 22.67 98 LEU A N 1
ATOM 581 C CA . LEU A 1 76 ? 22.986 43.830 6.861 1.00 22.78 98 LEU A CA 1
ATOM 582 C C . LEU A 1 76 ? 23.594 45.06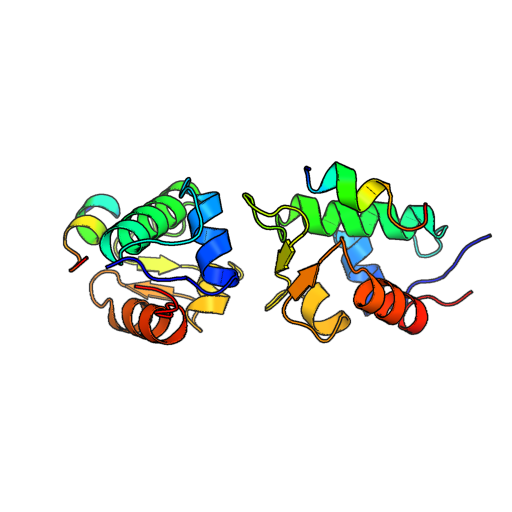5 7.529 1.00 22.83 98 LEU A C 1
ATOM 583 O O . LEU A 1 76 ? 23.904 45.069 8.731 1.00 21.09 98 LEU A O 1
ATOM 588 N N . TYR A 1 77 ? 23.794 46.120 6.740 1.00 20.39 99 TYR A N 1
ATOM 589 C CA . TYR A 1 77 ? 24.335 47.369 7.269 1.00 21.56 99 TYR A CA 1
ATOM 590 C C . TYR A 1 77 ? 23.413 48.007 8.312 1.00 22.70 99 TYR A C 1
ATOM 591 O O . TYR A 1 77 ? 23.882 48.634 9.266 1.00 21.53 99 TYR A O 1
ATOM 600 N N . ASP A 1 78 ? 22.103 47.857 8.120 1.00 21.22 100 ASP A N 1
ATOM 601 C CA . ASP A 1 78 ? 21.127 48.410 9.081 1.00 21.68 100 ASP A CA 1
ATOM 602 C C . ASP A 1 78 ? 21.300 47.647 10.425 1.00 21.56 100 ASP A C 1
ATOM 603 O O . ASP A 1 78 ? 21.306 48.239 11.487 1.00 22.21 100 ASP A O 1
ATOM 608 N N . MET A 1 79 ? 21.431 46.329 10.371 1.00 21.78 101 MET A N 1
ATOM 609 C CA . MET A 1 79 ? 21.648 45.549 11.610 1.00 21.97 101 MET A CA 1
ATOM 610 C C . MET A 1 79 ? 22.977 45.985 12.297 1.00 22.58 101 MET A C 1
ATOM 611 O O . MET A 1 79 ? 23.028 46.157 13.512 1.00 22.91 101 MET A O 1
ATOM 616 N N . LEU A 1 80 ? 24.045 46.183 11.523 1.00 22.27 102 LEU A N 1
ATOM 617 C CA . LEU A 1 80 ? 25.304 46.615 12.091 1.00 21.79 102 LEU A CA 1
ATOM 618 C C . LEU A 1 80 ? 25.193 47.983 12.755 1.00 21.20 102 LEU A C 1
ATOM 619 O O . LEU A 1 80 ? 25.715 48.165 13.855 1.00 22.12 102 LEU A O 1
ATOM 624 N N . ARG A 1 81 ? 24.514 48.951 12.113 1.00 21.45 103 ARG A N 1
ATOM 625 C CA . ARG A 1 81 ? 24.369 50.282 12.725 1.00 20.09 103 ARG A CA 1
ATOM 626 C C . ARG A 1 81 ? 23.643 50.130 14.063 1.00 20.60 103 ARG A C 1
ATOM 627 O O . ARG A 1 81 ? 23.900 50.875 14.978 1.00 17.24 103 ARG A O 1
ATOM 635 N N . LYS A 1 82 ? 22.706 49.190 14.151 1.00 20.79 104 LYS A N 1
ATOM 636 C CA . LYS A 1 82 ? 21.967 48.992 15.407 1.00 22.77 104 LYS A CA 1
ATOM 637 C C . LYS A 1 82 ? 22.706 48.174 16.490 1.00 23.63 104 LYS A C 1
ATOM 638 O O . LYS A 1 82 ? 22.333 48.219 17.668 1.00 26.73 104 LYS A O 1
ATOM 644 N N . ASN A 1 83 ? 23.760 47.467 16.082 1.00 23.57 105 ASN A N 1
ATOM 645 C CA . ASN A 1 83 ? 24.530 46.584 16.934 1.00 23.68 105 ASN A CA 1
ATOM 646 C C . ASN A 1 83 ? 26.023 46.821 17.068 1.00 24.45 105 ASN A C 1
ATOM 647 O O . ASN A 1 83 ? 26.726 45.971 17.620 1.00 25.79 105 ASN A O 1
ATOM 652 N N . LEU A 1 84 ? 26.516 47.955 16.561 1.00 25.07 106 LEU A N 1
ATOM 653 C CA . LEU A 1 84 ? 27.917 48.306 16.688 1.00 24.80 106 LEU A CA 1
ATOM 654 C C . LEU A 1 84 ? 27.979 49.696 17.302 1.00 26.44 106 LEU A C 1
ATOM 655 O O . LEU A 1 84 ? 27.270 50.619 16.871 1.00 27.10 106 LEU A O 1
ATOM 660 N N . VAL A 1 85 ? 28.802 49.825 18.337 1.00 28.32 107 VAL A N 1
ATOM 661 C CA . VAL A 1 85 ? 28.962 51.086 19.062 1.00 32.81 107 VAL A CA 1
ATOM 662 C C . VAL A 1 85 ? 30.397 51.609 18.914 1.00 34.93 107 VAL A C 1
ATOM 663 O O . VAL A 1 85 ? 31.353 50.871 19.115 1.00 35.86 107 VAL A O 1
ATOM 667 N N . THR A 1 86 ? 30.557 52.876 18.555 1.00 38.31 108 THR A N 1
ATOM 668 C CA . THR A 1 86 ? 31.906 53.404 18.365 1.00 40.62 108 THR A CA 1
ATOM 669 C C . THR A 1 86 ? 32.609 53.688 19.703 1.00 42.39 108 THR A C 1
ATOM 670 O O . THR A 1 86 ? 31.893 53.814 20.727 1.00 42.12 108 THR A O 1
ATOM 674 N N . GLU B 2 1 ? 28.776 34.236 -9.222 1.00 34.62 1 GLU P N 1
ATOM 675 C CA . GLU B 2 1 ? 29.989 34.338 -8.336 1.00 34.71 1 GLU P CA 1
ATOM 676 C C . GLU B 2 1 ? 29.799 33.522 -7.059 1.00 33.50 1 GLU P C 1
ATOM 677 O O . GLU B 2 1 ? 28.681 33.138 -6.719 1.00 34.97 1 GLU P O 1
ATOM 683 N N . THR B 2 2 ? 30.880 33.292 -6.334 1.00 31.49 2 THR P N 1
ATOM 684 C CA . THR B 2 2 ? 30.796 32.544 -5.099 1.00 29.38 2 THR P CA 1
ATOM 685 C C . THR B 2 2 ? 30.414 33.463 -3.930 1.00 29.43 2 THR P C 1
ATOM 686 O O . THR B 2 2 ? 30.447 34.698 -4.041 1.00 25.79 2 THR P O 1
ATOM 690 N N . PHE B 2 3 ? 30.060 32.842 -2.808 1.00 27.34 3 PHE P N 1
ATOM 691 C CA . PHE B 2 3 ? 29.727 33.607 -1.616 1.00 27.08 3 PHE P CA 1
ATOM 692 C C . PHE B 2 3 ? 30.928 34.477 -1.197 1.00 26.18 3 PHE P C 1
ATOM 693 O O . PHE B 2 3 ? 30.787 35.669 -0.844 1.00 22.96 3 PHE P O 1
ATOM 701 N N . GLU B 2 4 ? 32.112 33.890 -1.200 1.00 25.84 4 GLU P N 1
ATOM 702 C CA . GLU B 2 4 ? 33.285 34.645 -0.807 1.00 28.44 4 GLU P CA 1
ATOM 703 C C . GLU B 2 4 ? 33.510 35.901 -1.696 1.00 26.42 4 GLU P C 1
ATOM 704 O O . GLU B 2 4 ? 33.830 36.987 -1.205 1.00 27.35 4 GLU P O 1
ATOM 710 N N . HIS B 2 5 ? 33.307 35.753 -2.994 1.00 26.42 5 HIS P N 1
ATOM 711 C CA . HIS B 2 5 ? 33.499 36.858 -3.928 1.00 25.88 5 HIS P CA 1
ATOM 712 C C . HIS B 2 5 ? 32.580 38.030 -3.568 1.00 26.29 5 HIS P C 1
ATOM 713 O O . HIS B 2 5 ? 33.025 39.176 -3.476 1.00 26.40 5 HIS P O 1
ATOM 720 N N . TRP B 2 6 ? 31.295 37.733 -3.395 1.00 25.58 6 TRP P N 1
ATOM 721 C CA . TRP B 2 6 ? 30.315 38.751 -3.025 1.00 28.22 6 TRP P CA 1
ATOM 722 C C . TRP B 2 6 ? 30.605 39.367 -1.662 1.00 26.63 6 TRP P C 1
ATOM 723 O O . TRP B 2 6 ? 30.610 40.606 -1.502 1.00 25.88 6 TRP P O 1
ATOM 734 N N . TRP B 2 7 ? 30.846 38.518 -0.670 1.00 25.66 7 TRP P N 1
ATOM 735 C CA . TRP B 2 7 ? 31.079 39.019 0.685 1.00 24.93 7 TRP P CA 1
ATOM 736 C C . TRP B 2 7 ? 32.333 39.849 0.867 1.00 27.76 7 TRP P C 1
ATOM 737 O O . TRP B 2 7 ? 32.309 40.902 1.555 1.00 28.13 7 TRP P O 1
ATOM 748 N N . SER B 2 8 ? 33.430 39.382 0.270 1.00 26.47 8 SER P N 1
ATOM 749 C CA . SER B 2 8 ? 34.697 40.079 0.440 1.00 27.00 8 SER P CA 1
ATOM 750 C C . SER B 2 8 ? 34.651 41.491 -0.134 1.00 25.83 8 SER P C 1
ATOM 751 O O . SER B 2 8 ? 35.482 42.312 0.205 1.00 25.91 8 SER P O 1
ATOM 754 N N . GLN B 2 9 ? 33.689 41.773 -0.995 1.00 26.41 9 GLN P N 1
ATOM 755 C CA . GLN B 2 9 ? 33.657 43.101 -1.571 1.00 26.94 9 GLN P CA 1
ATOM 756 C C . GLN B 2 9 ? 32.597 44.036 -1.005 1.00 26.46 9 GLN P C 1
ATOM 757 O O . GLN B 2 9 ? 32.354 45.121 -1.540 1.00 25.88 9 GLN P O 1
ATOM 763 N N . LEU B 2 10 ? 31.960 43.627 0.085 1.00 24.67 10 LEU P N 1
ATOM 764 C CA . LEU B 2 10 ? 30.974 44.519 0.720 1.00 26.25 10 LEU P CA 1
ATOM 765 C C . LEU B 2 10 ? 31.777 45.738 1.188 1.00 27.14 10 LEU P C 1
ATOM 766 O O . LEU B 2 10 ? 32.865 45.575 1.687 1.00 27.21 10 LEU P O 1
ATOM 771 N N . LEU B 2 11 ? 31.230 46.937 1.066 1.00 29.87 11 LEU P N 1
ATOM 772 C CA . LEU B 2 11 ? 31.948 48.161 1.498 1.00 30.42 11 LEU P CA 1
ATOM 773 C C . LEU B 2 11 ? 33.127 48.558 0.609 1.00 31.81 11 LEU P C 1
ATOM 774 O O . LEU B 2 11 ? 34.069 49.243 1.057 1.00 29.97 11 LEU P O 1
ATOM 779 N N . SER B 2 12 ? 33.053 48.124 -0.649 1.00 34.10 12 SER P N 1
ATOM 780 C CA . SER B 2 12 ? 34.042 48.429 -1.682 1.00 37.03 12 SER P CA 1
ATOM 781 C C . SER B 2 12 ? 33.334 49.088 -2.858 1.00 38.38 12 SER P C 1
ATOM 782 O O . SER B 2 12 ? 32.113 49.325 -2.738 1.00 39.67 12 SER P O 1
ATOM 786 N N . ASN C 1 3 ? 5.514 18.975 -14.699 1.00 31.03 25 ASN B N 1
ATOM 787 C CA . ASN C 1 3 ? 5.191 18.936 -13.225 1.00 30.35 25 ASN B CA 1
ATOM 788 C C . ASN C 1 3 ? 6.271 19.522 -12.312 1.00 29.66 25 ASN B C 1
ATOM 789 O O . ASN C 1 3 ? 6.437 19.137 -11.130 1.00 28.56 25 ASN B O 1
ATOM 794 N N . GLN C 1 4 ? 7.013 20.474 -12.842 1.00 29.56 26 GLN B N 1
ATOM 795 C CA . GLN C 1 4 ? 8.036 21.099 -12.042 1.00 28.31 26 GLN B CA 1
ATOM 796 C C . GLN C 1 4 ? 7.427 22.198 -11.173 1.00 27.89 26 GLN B C 1
ATOM 797 O O . GLN C 1 4 ? 6.531 22.922 -11.578 1.00 29.14 26 GLN B O 1
ATOM 803 N N . VAL C 1 5 ? 7.928 22.298 -9.951 1.00 24.19 27 VAL B N 1
ATOM 804 C CA . VAL C 1 5 ? 7.469 23.281 -8.988 1.00 23.51 27 VAL B CA 1
ATOM 805 C C . VAL C 1 5 ? 8.691 23.974 -8.417 1.00 23.10 27 VAL B C 1
ATOM 806 O O . VAL C 1 5 ? 9.839 23.497 -8.546 1.00 22.80 27 VAL B O 1
ATOM 810 N N . ARG C 1 6 ? 8.439 25.102 -7.788 1.00 21.24 28 ARG B N 1
ATOM 811 C CA . ARG C 1 6 ? 9.503 25.905 -7.239 1.00 21.47 28 ARG B CA 1
ATOM 812 C C . ARG C 1 6 ? 9.550 25.799 -5.722 1.00 19.69 28 ARG B C 1
ATOM 813 O O . ARG C 1 6 ? 8.602 26.221 -5.042 1.00 20.11 28 ARG B O 1
ATOM 821 N N . PRO C 1 7 ? 10.635 25.232 -5.174 1.00 19.44 29 PRO B N 1
ATOM 822 C CA . PRO C 1 7 ? 10.703 25.126 -3.706 1.00 19.88 29 PRO B CA 1
ATOM 823 C C . PRO C 1 7 ? 11.065 26.487 -3.071 1.00 20.76 29 PRO B C 1
ATOM 824 O O . PRO C 1 7 ? 11.905 27.233 -3.609 1.00 20.83 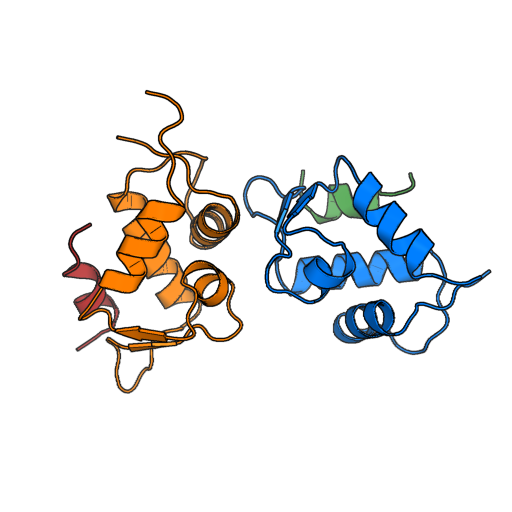29 PRO B O 1
ATOM 828 N N . LYS C 1 8 ? 10.461 26.819 -1.932 1.00 19.78 30 LYS B N 1
ATOM 829 C CA . LYS C 1 8 ? 10.834 28.060 -1.247 1.00 20.48 30 LYS B CA 1
ATOM 830 C C . LYS C 1 8 ? 12.330 27.926 -0.821 1.00 19.50 30 LYS B C 1
ATOM 831 O O . LYS C 1 8 ? 12.856 26.828 -0.692 1.00 18.13 30 LYS B O 1
ATOM 837 N N . LEU C 1 9 ? 13.006 29.042 -0.611 1.00 20.18 31 LEU B N 1
ATOM 838 C CA . LEU C 1 9 ? 14.427 29.045 -0.299 1.00 20.79 31 LEU B CA 1
ATOM 839 C C . LEU C 1 9 ? 14.957 28.047 0.725 1.00 21.78 31 LEU B C 1
ATOM 840 O O . LEU C 1 9 ? 15.893 27.308 0.447 1.00 23.02 31 LEU B O 1
ATOM 845 N N . PRO C 1 10 ? 14.338 27.955 1.902 1.00 22.80 32 PRO B N 1
ATOM 846 C CA . PRO C 1 10 ? 14.916 26.978 2.831 1.00 21.55 32 PRO B CA 1
ATOM 847 C C . PRO C 1 10 ? 14.957 25.521 2.302 1.00 20.99 32 PRO B C 1
ATOM 848 O O . PRO C 1 10 ? 15.954 24.801 2.499 1.00 19.73 32 PRO B O 1
ATOM 852 N N . LEU C 1 11 ? 13.899 25.105 1.596 1.00 19.66 33 LEU B N 1
ATOM 853 C CA . LEU C 1 11 ? 13.855 23.770 1.026 1.00 18.23 33 LEU B CA 1
ATOM 854 C C . LEU C 1 11 ? 14.778 23.707 -0.183 1.00 19.14 33 LEU B C 1
ATOM 855 O O . LEU C 1 11 ? 15.516 22.739 -0.369 1.00 17.96 33 LEU B O 1
ATOM 860 N N . LEU C 1 12 ? 14.719 24.736 -1.019 1.00 19.77 34 LEU B N 1
ATOM 861 C CA . LEU C 1 12 ? 15.568 24.779 -2.228 1.00 20.57 34 LEU B CA 1
ATOM 862 C C . LEU C 1 12 ? 17.071 24.635 -1.895 1.00 19.80 34 LEU B C 1
ATOM 863 O O . LEU C 1 12 ? 17.832 23.942 -2.606 1.00 20.42 34 LEU B O 1
ATOM 868 N N . LYS C 1 13 ? 17.474 25.321 -0.837 1.00 20.76 35 LYS B N 1
ATOM 869 C CA . LYS C 1 13 ? 18.859 25.360 -0.320 1.00 22.15 35 LYS B CA 1
ATOM 870 C C . LYS C 1 13 ? 19.292 23.943 0.115 1.00 20.89 35 LYS B C 1
ATOM 871 O O . LYS C 1 13 ? 20.411 23.521 -0.154 1.00 18.73 35 LYS B O 1
ATOM 877 N N . ILE C 1 14 ? 18.386 23.217 0.777 1.00 20.50 36 ILE B N 1
ATOM 878 C CA . ILE C 1 14 ? 18.677 21.839 1.197 1.00 20.18 36 ILE B CA 1
ATOM 879 C C . ILE C 1 14 ? 18.833 20.957 -0.057 1.00 21.04 36 ILE B C 1
ATOM 880 O O . ILE C 1 14 ? 19.756 20.134 -0.146 1.00 20.00 36 ILE B O 1
ATOM 885 N N . LEU C 1 15 ? 17.949 21.159 -1.047 1.00 17.90 37 LEU B N 1
ATOM 886 C CA . LEU C 1 15 ? 17.987 20.381 -2.256 1.00 18.49 37 LEU B CA 1
ATOM 887 C C . LEU C 1 15 ? 19.294 20.627 -2.990 1.00 18.88 37 LEU B C 1
ATOM 888 O O . LEU C 1 15 ? 19.977 19.676 -3.351 1.00 18.09 37 LEU B O 1
ATOM 893 N N . HIS C 1 16 ? 19.667 21.897 -3.141 1.00 20.17 38 HIS B N 1
ATOM 894 C CA . HIS C 1 16 ? 20.910 22.233 -3.836 1.00 21.42 38 HIS B CA 1
ATOM 895 C C . HIS C 1 16 ? 22.102 21.615 -3.101 1.00 21.38 38 HIS B C 1
ATOM 896 O O . HIS C 1 16 ? 23.027 21.104 -3.745 1.00 23.30 38 HIS B O 1
ATOM 903 N N . ALA C 1 17 ? 22.066 21.644 -1.773 1.00 22.21 39 ALA B N 1
ATOM 904 C CA . ALA C 1 17 ? 23.145 21.072 -0.971 1.00 21.33 39 ALA B CA 1
ATOM 905 C C . ALA C 1 17 ? 23.362 19.596 -1.233 1.00 22.20 39 ALA B C 1
ATOM 906 O O . ALA C 1 17 ? 24.499 19.092 -1.158 1.00 24.40 39 ALA B O 1
ATOM 908 N N . ALA C 1 18 ? 22.293 18.881 -1.566 1.00 18.32 40 ALA B N 1
ATOM 909 C CA . ALA C 1 18 ? 22.386 17.450 -1.806 1.00 18.84 40 ALA B CA 1
ATOM 910 C C . ALA C 1 18 ? 22.634 17.151 -3.277 1.00 18.59 40 ALA B C 1
ATOM 911 O O . ALA C 1 18 ? 22.634 16.017 -3.688 1.00 18.09 40 ALA B O 1
ATOM 913 N N . GLY C 1 19 ? 22.815 18.187 -4.067 1.00 20.53 41 GLY B N 1
ATOM 914 C CA . GLY C 1 19 ? 23.113 17.951 -5.472 1.00 22.72 41 GLY B CA 1
ATOM 915 C C . GLY C 1 19 ? 22.095 18.337 -6.521 1.00 22.88 41 GLY B C 1
ATOM 916 O O . GLY C 1 19 ? 22.355 18.175 -7.716 1.00 23.74 41 GLY B O 1
ATOM 917 N N . ALA C 1 20 ? 20.946 18.852 -6.102 1.00 23.00 42 ALA B N 1
ATOM 918 C CA . ALA C 1 20 ? 19.885 19.251 -7.042 1.00 21.63 42 ALA B CA 1
ATOM 919 C C . ALA C 1 20 ? 20.337 20.438 -7.895 1.00 21.51 42 ALA B C 1
ATOM 920 O O . ALA C 1 20 ? 20.908 21.401 -7.389 1.00 18.72 42 ALA B O 1
ATOM 922 N N . GLN C 1 21 ? 20.076 20.357 -9.201 1.00 21.41 43 GLN B N 1
ATOM 923 C CA . GLN C 1 21 ? 20.471 21.413 -10.117 1.00 22.60 43 GLN B CA 1
ATOM 924 C C . GLN C 1 21 ? 19.273 22.211 -10.624 1.00 21.71 43 GLN B C 1
ATOM 925 O O . GLN C 1 21 ? 18.304 21.642 -11.090 1.00 23.22 43 GLN B O 1
ATOM 931 N N . GLY C 1 22 ? 19.372 23.528 -10.525 1.00 22.84 44 GLY B N 1
ATOM 932 C CA . GLY C 1 22 ? 18.309 24.386 -11.024 1.00 23.96 44 GLY B CA 1
ATOM 933 C C . GLY C 1 22 ? 17.337 24.924 -9.996 1.00 24.64 44 GLY B C 1
ATOM 934 O O . GLY C 1 22 ? 17.581 24.867 -8.789 1.00 24.16 44 GLY B O 1
ATOM 935 N N . GLU C 1 23 ? 16.200 25.414 -10.480 1.00 24.62 45 GLU B N 1
ATOM 936 C CA . GLU C 1 23 ? 15.234 26.044 -9.577 1.00 28.56 45 GLU B CA 1
ATOM 937 C C . GLU C 1 23 ? 13.870 25.390 -9.517 1.00 26.92 45 GLU B C 1
ATOM 938 O O . GLU C 1 23 ? 13.060 25.757 -8.677 1.00 27.74 45 GLU B O 1
ATOM 944 N N . MET C 1 24 ? 13.625 24.469 -10.441 1.00 26.37 46 MET B N 1
ATOM 945 C CA . MET C 1 24 ? 12.344 23.771 -10.578 1.00 26.29 46 MET B CA 1
ATOM 946 C C . MET C 1 24 ? 12.570 22.285 -10.515 1.00 23.60 46 MET B C 1
ATOM 947 O O . MET C 1 24 ? 13.469 21.753 -11.159 1.00 21.96 46 MET B O 1
ATOM 952 N N . PHE C 1 25 ? 11.671 21.603 -9.828 1.00 20.31 47 PHE B N 1
ATOM 953 C CA . PHE C 1 25 ? 11.793 20.164 -9.638 1.00 20.40 47 PHE B CA 1
ATOM 954 C C . PHE C 1 25 ? 10.449 19.520 -9.537 1.00 19.08 47 PHE B C 1
ATOM 955 O O . PHE C 1 25 ? 9.504 20.177 -9.151 1.00 20.33 47 PHE B O 1
ATOM 963 N N . THR C 1 26 ? 10.389 18.231 -9.846 1.00 18.76 48 THR B N 1
ATOM 964 C CA . THR C 1 26 ? 9.161 17.467 -9.648 1.00 18.63 48 THR B CA 1
ATOM 965 C C . THR C 1 26 ? 9.208 17.027 -8.179 1.00 19.06 48 THR B C 1
ATOM 966 O O . THR C 1 26 ? 10.271 17.055 -7.562 1.00 16.94 48 THR B O 1
ATOM 970 N N . VAL C 1 27 ? 8.059 16.658 -7.614 1.00 17.97 49 VAL B N 1
ATOM 971 C CA . VAL C 1 27 ? 8.081 16.180 -6.217 1.00 17.18 49 VAL B CA 1
ATOM 972 C C . VAL C 1 27 ? 8.983 14.936 -6.124 1.00 16.63 49 VAL B C 1
ATOM 973 O O . VAL C 1 27 ? 9.658 14.702 -5.108 1.00 16.95 49 VAL B O 1
ATOM 977 N N . LYS C 1 28 ? 9.012 14.109 -7.166 1.00 17.67 50 LYS B N 1
ATOM 978 C CA . LYS C 1 28 ? 9.864 12.925 -7.114 1.00 18.97 50 LYS B CA 1
ATOM 979 C C . LYS C 1 28 ? 11.320 13.326 -6.930 1.00 17.25 50 LYS B C 1
ATOM 980 O O . LYS C 1 28 ? 12.040 12.723 -6.143 1.00 16.67 50 LYS B O 1
ATOM 986 N N . GLU C 1 29 ? 11.749 14.360 -7.649 1.00 15.88 51 GLU B N 1
ATOM 987 C CA . GLU C 1 29 ? 13.113 14.852 -7.517 1.00 15.67 51 GLU B CA 1
ATOM 988 C C . GLU C 1 29 ? 13.314 15.449 -6.119 1.00 14.25 51 GLU B C 1
ATOM 989 O O . GLU C 1 29 ? 14.368 15.235 -5.488 1.00 14.84 51 GLU B O 1
ATOM 995 N N . VAL C 1 30 ? 12.333 16.202 -5.631 1.00 15.45 52 VAL B N 1
ATOM 996 C CA . VAL C 1 30 ? 12.441 16.805 -4.280 1.00 16.43 52 VAL B CA 1
ATOM 997 C C . VAL C 1 30 ? 12.631 15.695 -3.269 1.00 16.05 52 VAL B C 1
ATOM 998 O O . VAL C 1 30 ? 13.516 15.767 -2.401 1.00 15.50 52 VAL B O 1
ATOM 1002 N N . MET C 1 31 ? 11.795 14.654 -3.349 1.00 15.96 53 MET B N 1
ATOM 1003 C CA . MET C 1 31 ? 11.921 13.547 -2.420 1.00 17.86 53 MET B CA 1
ATOM 1004 C C . MET C 1 31 ? 13.268 12.852 -2.532 1.00 17.69 53 MET B C 1
ATOM 1005 O O . MET C 1 31 ? 13.854 12.500 -1.521 1.00 17.58 53 MET B O 1
ATOM 1010 N N . HIS C 1 32 ? 13.764 12.668 -3.750 1.00 15.37 54 HIS B N 1
ATOM 1011 C CA . HIS C 1 32 ? 15.050 12.021 -3.896 1.00 17.00 54 HIS B CA 1
ATOM 1012 C C . HIS C 1 32 ? 16.186 12.807 -3.228 1.00 15.81 54 HIS B C 1
ATOM 1013 O O . HIS C 1 32 ? 16.998 12.230 -2.489 1.00 13.82 54 HIS B O 1
ATOM 1020 N N . TYR C 1 33 ? 16.243 14.112 -3.483 1.00 15.35 55 TYR B N 1
ATOM 1021 C CA . TYR C 1 33 ? 17.327 14.920 -2.908 1.00 15.53 55 TYR B CA 1
ATOM 1022 C C . TYR C 1 33 ? 17.185 15.137 -1.402 1.00 16.72 55 TYR B C 1
ATOM 1023 O O . TYR C 1 33 ? 18.185 15.311 -0.707 1.00 16.78 55 TYR B O 1
ATOM 1032 N N . LEU C 1 34 ? 15.951 15.140 -0.902 1.00 16.06 56 LEU B N 1
ATOM 1033 C CA . LEU C 1 34 ? 15.742 15.280 0.553 1.00 17.70 56 LEU B CA 1
ATOM 1034 C C . LEU C 1 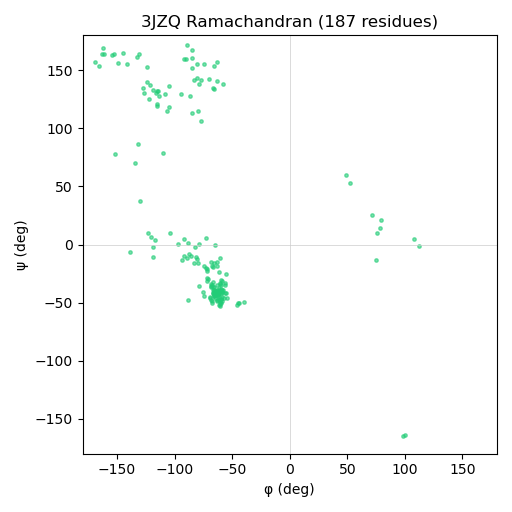34 ? 16.318 14.044 1.244 1.00 17.98 56 LEU B C 1
ATOM 1035 O O . LEU C 1 34 ? 16.962 14.133 2.303 1.00 18.63 56 LEU B O 1
ATOM 1040 N N . GLY C 1 35 ? 16.033 12.878 0.664 1.00 16.78 57 GLY B N 1
ATOM 1041 C CA . GLY C 1 35 ? 16.552 11.632 1.215 1.00 18.53 57 GLY B CA 1
ATOM 1042 C C . GLY C 1 35 ? 18.075 11.614 1.183 1.00 18.79 57 GLY B C 1
ATOM 1043 O O . GLY C 1 35 ? 18.729 11.163 2.132 1.00 18.04 57 GLY B O 1
ATOM 1044 N N . GLN C 1 36 ? 18.646 12.097 0.076 1.00 17.74 58 GLN B N 1
ATOM 1045 C CA . GLN C 1 36 ? 20.087 12.131 -0.072 1.00 19.20 58 GLN B CA 1
ATOM 1046 C C . GLN C 1 36 ? 20.689 13.061 0.967 1.00 17.35 58 GLN B C 1
ATOM 1047 O O . GLN C 1 36 ? 21.727 12.764 1.547 1.00 17.32 58 GLN B O 1
ATOM 1053 N N . TYR C 1 37 ? 20.023 14.189 1.206 1.00 16.01 59 TYR B N 1
ATOM 1054 C CA . TYR C 1 37 ? 20.494 15.156 2.210 1.00 16.63 59 TYR B CA 1
ATOM 1055 C C . TYR C 1 37 ? 20.549 14.494 3.589 1.00 15.73 59 TYR B C 1
ATOM 1056 O O . TYR C 1 37 ? 21.536 14.630 4.333 1.00 15.28 59 TYR B O 1
ATOM 1065 N N . ILE C 1 38 ? 19.478 13.790 3.928 1.00 15.60 60 ILE B N 1
ATOM 1066 C CA . ILE C 1 38 ? 19.388 13.111 5.220 1.00 14.08 60 ILE B CA 1
ATOM 1067 C C . ILE C 1 38 ? 20.501 12.054 5.331 1.00 17.12 60 ILE B C 1
ATOM 1068 O O . ILE C 1 38 ? 21.144 11.889 6.407 1.00 16.63 60 ILE B O 1
ATOM 1073 N N . MET C 1 39 ? 20.753 11.340 4.228 1.00 16.57 61 MET B N 1
ATOM 1074 C CA . MET C 1 39 ? 21.787 10.303 4.266 1.00 18.78 61 MET B CA 1
ATOM 1075 C C . MET C 1 39 ? 23.163 10.938 4.445 1.00 19.85 61 MET B C 1
ATOM 1076 O O . MET C 1 39 ? 23.960 10.511 5.292 1.00 18.60 61 MET B O 1
ATOM 1081 N N . VAL C 1 40 ? 23.459 11.953 3.639 1.00 18.90 62 VAL B N 1
ATOM 1082 C CA . VAL C 1 40 ? 24.779 12.592 3.728 1.00 19.01 62 VAL B CA 1
ATOM 1083 C C . VAL C 1 40 ? 25.044 13.267 5.061 1.00 20.30 62 VAL B C 1
ATOM 1084 O O . VAL C 1 40 ? 26.180 13.193 5.584 1.00 19.25 62 VAL B O 1
ATOM 1088 N N . LYS C 1 41 ? 24.046 13.965 5.614 1.00 20.02 63 LYS B N 1
ATOM 1089 C CA . LYS C 1 41 ? 24.261 14.599 6.913 1.00 21.07 63 LYS B CA 1
ATOM 1090 C C . LYS C 1 41 ? 24.062 13.608 8.077 1.00 21.03 63 LYS B C 1
ATOM 1091 O O . LYS C 1 41 ? 24.215 13.974 9.254 1.00 20.17 63 LYS B O 1
ATOM 1097 N N . GLN C 1 42 ? 23.697 12.378 7.736 1.00 19.53 64 GLN B N 1
ATOM 1098 C CA . GLN C 1 42 ? 23.455 11.309 8.719 1.00 19.49 64 GLN B CA 1
ATOM 1099 C C . GLN C 1 42 ? 22.483 11.693 9.818 1.00 20.98 64 GLN B C 1
ATOM 1100 O O . GLN C 1 42 ? 22.764 11.568 11.015 1.00 20.54 64 GLN B O 1
ATOM 1106 N N . LEU C 1 43 ? 21.330 12.164 9.406 1.00 18.59 65 LEU B N 1
ATOM 1107 C CA . LEU C 1 43 ? 20.300 12.582 10.336 1.00 18.47 65 LEU B CA 1
ATOM 1108 C C . LEU C 1 43 ? 19.458 11.442 10.838 1.00 19.63 65 LEU B C 1
ATOM 1109 O O . LEU C 1 43 ? 18.794 11.590 11.865 1.00 18.50 65 LEU B O 1
ATOM 1114 N N . TYR C 1 44 ? 19.502 10.291 10.177 1.00 16.97 66 TYR B N 1
ATOM 1115 C CA . TYR C 1 44 ? 18.695 9.177 10.684 1.00 19.06 66 TYR B CA 1
ATOM 1116 C C . TYR C 1 44 ? 19.430 8.504 11.861 1.00 19.68 66 TYR B C 1
ATOM 1117 O O . TYR C 1 44 ? 20.673 8.609 11.984 1.00 19.10 66 TYR B O 1
ATOM 1126 N N . ASP C 1 45 ? 18.663 7.851 12.728 1.00 19.85 67 ASP B N 1
ATOM 1127 C CA . ASP C 1 45 ? 19.215 7.146 13.921 1.00 20.61 67 ASP B CA 1
ATOM 1128 C C . ASP C 1 45 ? 19.773 5.798 13.471 1.00 20.19 67 ASP B C 1
ATOM 1129 O O . ASP C 1 45 ? 19.009 4.950 12.996 1.00 21.18 67 ASP B O 1
ATOM 1134 N N . GLN C 1 46 ? 21.088 5.572 13.578 1.00 19.71 68 GLN B N 1
ATOM 1135 C CA . GLN C 1 46 ? 21.633 4.267 13.182 1.00 22.99 68 GLN B CA 1
ATOM 1136 C C . GLN C 1 46 ? 21.008 3.035 13.874 1.00 22.11 68 GLN B C 1
ATOM 1137 O O . GLN C 1 46 ? 20.991 1.930 13.319 1.00 20.73 68 GLN B O 1
ATOM 1143 N N . GLN C 1 47 ? 20.461 3.232 15.065 1.00 23.33 69 GLN B N 1
ATOM 1144 C CA . GLN C 1 47 ? 19.844 2.129 15.787 1.00 24.06 69 GLN B CA 1
ATOM 1145 C C . GLN C 1 47 ? 18.363 1.993 15.519 1.00 22.85 69 GLN B C 1
ATOM 1146 O O . GLN C 1 47 ? 17.768 1.002 15.916 1.00 23.40 69 GLN B O 1
ATOM 1152 N N . GLU C 1 48 ? 17.769 2.981 14.854 1.00 21.73 70 GLU B N 1
ATOM 1153 C CA . GLU C 1 48 ? 16.341 2.956 14.529 1.00 20.98 70 GLU B CA 1
ATOM 1154 C C . GLU C 1 48 ? 16.261 3.806 13.243 1.00 19.31 70 GLU B C 1
ATOM 1155 O O . GLU C 1 48 ? 15.820 4.963 13.257 1.00 15.22 70 GLU B O 1
ATOM 1161 N N . GLN C 1 49 ? 16.654 3.189 12.134 1.00 18.27 71 GLN B N 1
ATOM 1162 C CA . GLN C 1 49 ? 16.811 3.926 10.876 1.00 20.90 71 GLN B CA 1
ATOM 1163 C C . GLN C 1 49 ? 15.624 4.592 10.201 1.00 21.40 71 GLN B C 1
ATOM 1164 O O . GLN C 1 49 ? 15.812 5.432 9.307 1.00 20.90 71 GLN B O 1
ATOM 1170 N N . HIS C 1 50 ? 14.399 4.245 10.606 1.00 23.00 72 HIS B N 1
ATOM 1171 C CA . HIS C 1 50 ? 13.213 4.935 10.053 1.00 21.69 72 HIS B CA 1
ATOM 1172 C C . HIS C 1 50 ? 13.021 6.266 10.790 1.00 21.67 72 HIS B C 1
ATOM 1173 O O . HIS C 1 50 ? 12.203 7.140 10.365 1.00 21.18 72 HIS B O 1
ATOM 1180 N N . MET C 1 51 ? 13.766 6.461 11.890 1.00 19.23 73 MET B N 1
ATOM 1181 C CA . MET C 1 51 ? 13.641 7.724 12.637 1.00 20.11 73 MET B CA 1
ATOM 1182 C C . MET C 1 51 ? 14.699 8.718 12.184 1.00 18.03 73 MET B C 1
ATOM 1183 O O . MET C 1 51 ? 15.858 8.375 12.138 1.00 20.00 73 MET B O 1
ATOM 1188 N N . VAL C 1 52 ? 14.260 9.936 11.871 1.00 18.38 74 VAL B N 1
ATOM 1189 C CA . VAL C 1 52 ? 15.103 11.026 11.436 1.00 19.61 74 VAL B CA 1
ATOM 1190 C C . VAL C 1 52 ? 15.090 12.121 12.516 1.00 21.86 74 VAL B C 1
ATOM 1191 O O . VAL C 1 52 ? 14.028 12.602 12.943 1.00 19.51 74 VAL B O 1
ATOM 1195 N N . TYR C 1 53 ? 16.274 12.533 12.944 1.00 20.74 75 TYR B N 1
ATOM 1196 C CA . TYR C 1 53 ? 16.359 13.567 13.956 1.00 22.48 75 TYR B CA 1
ATOM 1197 C C . TYR C 1 53 ? 17.014 14.780 13.349 1.00 23.65 75 TYR B C 1
ATOM 1198 O O . TYR C 1 53 ? 18.139 14.694 12.909 1.00 22.47 75 TYR B O 1
ATOM 1207 N N . CYS C 1 54 ? 16.298 15.916 13.356 1.00 25.61 76 CYS B N 1
ATOM 1208 C CA . CYS C 1 54 ? 16.819 17.123 12.731 1.00 29.10 76 CYS B CA 1
ATOM 1209 C C . CYS C 1 54 ? 16.761 18.360 13.610 1.00 30.05 76 CYS B C 1
ATOM 1210 O O . CYS C 1 54 ? 16.499 19.475 13.135 1.00 29.26 76 CYS B O 1
ATOM 1213 N N . GLY C 1 55 ? 17.019 18.158 14.903 1.00 30.61 77 GLY B N 1
ATOM 1214 C CA . GLY C 1 55 ? 17.029 19.272 15.827 1.00 31.75 77 GLY B CA 1
ATOM 1215 C C . GLY C 1 55 ? 18.179 20.184 15.476 1.00 31.38 77 GLY B C 1
ATOM 1216 O O . GLY C 1 55 ? 19.293 19.723 15.246 1.00 31.58 77 GLY B O 1
ATOM 1217 N N . GLY C 1 56 ? 17.900 21.483 15.437 1.00 31.52 78 GLY B N 1
ATOM 1218 C CA . GLY C 1 56 ? 18.933 22.446 15.094 1.00 32.15 78 GLY B CA 1
ATOM 1219 C C . GLY C 1 56 ? 19.312 22.514 13.629 1.00 31.64 78 GLY B C 1
ATOM 1220 O O . GLY C 1 56 ? 19.994 23.461 13.220 1.00 35.31 78 GLY B O 1
ATOM 1221 N N . ASP C 1 57 ? 18.888 21.526 12.838 1.00 30.45 79 ASP B N 1
ATOM 1222 C CA . ASP C 1 57 ? 19.181 21.476 11.397 1.00 27.57 79 ASP B CA 1
ATOM 1223 C C . ASP C 1 57 ? 18.134 22.301 10.680 1.00 25.57 79 ASP B C 1
ATOM 1224 O O . ASP C 1 57 ? 17.008 22.450 11.160 1.00 22.61 79 ASP B O 1
ATOM 1229 N N . LEU C 1 58 ? 18.504 22.856 9.529 1.00 22.81 80 LEU B N 1
ATOM 1230 C CA . LEU C 1 58 ? 17.539 23.612 8.731 1.00 22.26 80 LEU B CA 1
ATOM 1231 C C . LEU C 1 58 ? 16.306 22.724 8.418 1.00 21.15 80 LEU B C 1
ATOM 1232 O O . LEU C 1 58 ? 15.181 23.236 8.322 1.00 22.81 80 LEU B O 1
ATOM 1237 N N . LEU C 1 59 ? 16.510 21.410 8.260 1.00 18.95 81 LEU B N 1
ATOM 1238 C CA . LEU C 1 59 ? 15.392 20.533 7.966 1.00 19.51 81 LEU B CA 1
ATOM 1239 C C . LEU C 1 59 ? 14.339 20.596 9.101 1.00 22.24 81 LEU B C 1
ATOM 1240 O O . LEU C 1 59 ? 13.135 20.549 8.838 1.00 21.67 81 LEU B O 1
ATOM 1245 N N . GLY C 1 60 ? 14.806 20.690 10.345 1.00 21.34 82 GLY B N 1
ATOM 1246 C CA . GLY C 1 60 ? 13.880 20.798 11.477 1.00 24.83 82 GLY B CA 1
ATOM 1247 C C . GLY C 1 60 ? 13.119 22.125 11.452 1.00 26.33 82 GLY B C 1
ATOM 1248 O O . GLY C 1 60 ? 11.931 22.183 11.805 1.00 27.13 82 GLY B O 1
ATOM 1249 N N . GLU C 1 61 ? 13.793 23.195 11.023 1.00 26.90 83 GLU B N 1
ATOM 1250 C CA . GLU C 1 61 ? 13.179 24.523 10.905 1.00 28.56 83 GLU B CA 1
ATOM 1251 C C . GLU C 1 61 ? 12.052 24.435 9.860 1.00 28.91 83 GLU B C 1
ATOM 1252 O O . GLU C 1 61 ? 10.958 24.972 10.041 1.00 29.89 83 GLU B O 1
ATOM 1258 N N . LEU C 1 62 ? 12.325 23.753 8.753 1.00 27.34 84 LEU B N 1
ATOM 1259 C CA . LEU C 1 62 ? 11.316 23.552 7.717 1.00 26.77 84 LEU B CA 1
ATOM 1260 C C . LEU C 1 62 ? 10.126 22.699 8.164 1.00 26.67 84 LEU B C 1
ATOM 1261 O O . LEU C 1 62 ? 8.951 23.024 7.879 1.00 26.30 84 LEU B O 1
ATOM 1266 N N . LEU C 1 63 ? 10.422 21.583 8.820 1.00 25.96 85 LEU B N 1
ATOM 1267 C CA . LEU C 1 63 ? 9.376 20.676 9.254 1.00 27.16 85 LEU B CA 1
ATOM 1268 C C . LEU C 1 63 ? 8.557 21.171 10.422 1.00 28.33 85 LEU B C 1
ATOM 1269 O O . LEU C 1 63 ? 7.435 20.693 10.640 1.00 27.73 85 LEU B O 1
ATOM 1274 N N . GLY C 1 64 ? 9.108 22.125 11.165 1.00 29.02 86 GLY B N 1
ATOM 1275 C CA . GLY C 1 64 ? 8.401 22.605 12.328 1.00 32.38 86 GLY B CA 1
ATOM 1276 C C . GLY C 1 64 ? 8.561 21.608 13.471 1.00 33.79 86 GLY B C 1
ATOM 1277 O O . GLY C 1 64 ? 7.806 21.663 14.449 1.00 34.68 86 GLY B O 1
ATOM 1278 N N . ARG C 1 65 ? 9.509 20.672 13.345 1.00 34.35 87 ARG B N 1
ATOM 1279 C CA . ARG C 1 65 ? 9.772 19.702 14.410 1.00 35.14 87 ARG B CA 1
ATOM 1280 C C . ARG C 1 65 ? 11.192 19.129 14.430 1.00 34.48 87 ARG B C 1
ATOM 1281 O O . ARG C 1 65 ? 11.907 19.205 13.444 1.00 34.03 87 ARG B O 1
ATOM 1289 N N . GLN C 1 66 ? 11.582 18.536 15.553 1.00 32.81 88 GLN B N 1
ATOM 1290 C CA . GLN C 1 66 ? 12.925 17.978 15.716 1.00 34.48 88 GLN B CA 1
ATOM 1291 C C . GLN C 1 66 ? 13.077 16.526 15.244 1.00 32.84 88 GLN B C 1
ATOM 1292 O O . GLN C 1 66 ? 14.195 15.984 15.212 1.00 32.25 88 GLN B O 1
ATOM 1298 N N . SER C 1 67 ? 11.968 15.871 14.906 1.00 31.31 89 SER B N 1
ATOM 1299 C CA . SER C 1 67 ? 12.070 14.500 14.425 1.00 30.16 89 SER B CA 1
ATOM 1300 C C . SER C 1 67 ? 10.828 14.023 13.683 1.00 28.70 89 SER B C 1
ATOM 1301 O O . SER C 1 67 ? 9.800 14.691 13.667 1.00 27.74 89 SER B O 1
ATOM 1304 N N . PHE C 1 68 ? 10.962 12.872 13.043 1.00 26.60 90 PHE B N 1
ATOM 1305 C CA . PHE C 1 68 ? 9.858 12.272 12.315 1.00 25.19 90 PHE B CA 1
ATOM 1306 C C . PHE C 1 68 ? 10.258 10.856 11.929 1.00 24.88 90 PHE B C 1
ATOM 1307 O O . PHE C 1 68 ? 11.453 10.523 11.915 1.00 23.23 90 PHE B O 1
ATOM 1315 N N . SER C 1 69 ? 9.248 10.010 11.699 1.00 22.43 91 SER B N 1
ATOM 1316 C CA . SER C 1 69 ? 9.448 8.634 11.298 1.00 21.48 91 SER B CA 1
ATOM 1317 C C . SER C 1 69 ? 9.131 8.516 9.809 1.00 21.67 91 SER B C 1
ATOM 1318 O O . SER C 1 69 ? 8.109 9.045 9.362 1.00 22.36 91 SER B O 1
ATOM 1321 N N . VAL C 1 70 ? 9.968 7.803 9.062 1.00 20.41 92 VAL B N 1
ATOM 1322 C CA . VAL C 1 70 ? 9.719 7.607 7.624 1.00 21.83 92 VAL B CA 1
ATOM 1323 C C . VAL C 1 70 ? 8.457 6.721 7.483 1.00 21.66 92 VAL B C 1
ATOM 1324 O O . VAL C 1 70 ? 7.836 6.659 6.406 1.00 22.63 92 VAL B O 1
ATOM 1328 N N . LYS C 1 71 ? 8.085 6.027 8.552 1.00 21.03 93 LYS B N 1
ATOM 1329 C CA . LYS C 1 71 ? 6.880 5.178 8.502 1.00 24.27 93 LYS B CA 1
ATOM 1330 C C . LYS C 1 71 ? 5.605 6.018 8.486 1.00 23.70 93 LYS B C 1
ATOM 1331 O O . LYS C 1 71 ? 4.543 5.534 8.079 1.00 23.71 93 LYS B O 1
ATOM 1337 N N . ASP C 1 72 ? 5.697 7.262 8.947 1.00 22.37 94 ASP B N 1
ATOM 1338 C CA . ASP C 1 72 ? 4.558 8.180 8.895 1.00 23.50 94 ASP B CA 1
ATOM 1339 C C . ASP C 1 72 ? 5.052 9.491 8.325 1.00 21.63 94 ASP B C 1
ATOM 1340 O O . ASP C 1 72 ? 5.421 10.412 9.069 1.00 22.44 94 ASP B O 1
ATOM 1345 N N . PRO C 1 73 ? 5.059 9.587 7.001 1.00 20.86 95 PRO B N 1
ATOM 1346 C CA . PRO C 1 73 ? 5.529 10.799 6.327 1.00 19.83 95 PRO B CA 1
ATOM 1347 C C . PRO C 1 73 ? 4.619 12.017 6.411 1.00 20.32 95 PRO B C 1
ATOM 1348 O O . PRO C 1 73 ? 4.917 13.033 5.773 1.00 21.39 95 PRO B O 1
ATOM 1352 N N . SER C 1 74 ? 3.522 11.967 7.172 1.00 18.84 96 SER B N 1
ATOM 1353 C CA . SER C 1 74 ? 2.653 13.169 7.202 1.00 19.92 96 SER B CA 1
ATOM 1354 C C . SER C 1 74 ? 3.366 14.531 7.372 1.00 20.90 96 SER B C 1
ATOM 1355 O O . SER C 1 74 ? 3.116 15.462 6.596 1.00 19.63 96 SER B O 1
ATOM 1358 N N . PRO C 1 75 ? 4.235 14.688 8.406 1.00 20.30 97 PRO B N 1
ATOM 1359 C CA . PRO C 1 75 ? 4.968 15.950 8.649 1.00 21.89 97 PRO B CA 1
ATOM 1360 C C . PRO C 1 75 ? 5.795 16.379 7.420 1.00 20.69 97 PRO B C 1
ATOM 1361 O O . PRO C 1 75 ? 5.950 17.581 7.133 1.00 19.61 97 PRO B O 1
ATOM 1365 N N . LEU C 1 76 ? 6.322 15.390 6.699 1.00 19.24 98 LEU B N 1
ATOM 1366 C CA . LEU C 1 76 ? 7.120 15.651 5.486 1.00 20.78 98 LEU B CA 1
ATOM 1367 C C . LEU C 1 76 ? 6.222 16.204 4.357 1.00 19.72 98 LEU B C 1
ATOM 1368 O O . LEU C 1 76 ? 6.561 17.216 3.711 1.00 18.28 98 LEU B O 1
ATOM 1373 N N . TYR C 1 77 ? 5.064 15.569 4.139 1.00 18.17 99 TYR B N 1
ATOM 1374 C CA . TYR C 1 77 ? 4.177 16.034 3.093 1.00 15.36 99 TYR B CA 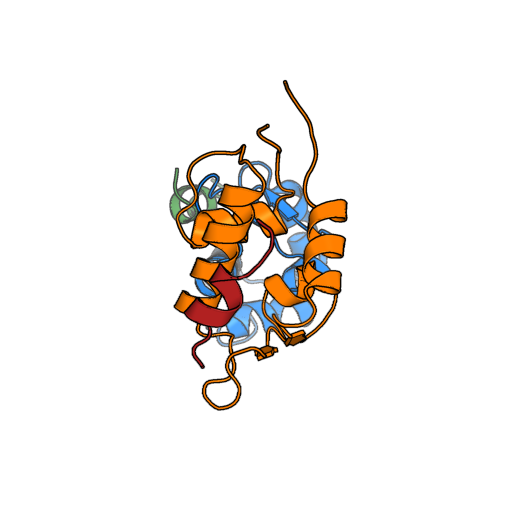1
ATOM 1375 C C . TYR C 1 77 ? 3.505 17.370 3.492 1.00 17.51 99 TYR B C 1
ATOM 1376 O O . TYR C 1 77 ? 3.197 18.200 2.643 1.00 18.20 99 TYR B O 1
ATOM 1385 N N . ASP C 1 78 ? 3.261 17.595 4.779 1.00 17.68 100 ASP B N 1
ATOM 1386 C CA . ASP C 1 78 ? 2.666 18.881 5.165 1.00 21.76 100 ASP B CA 1
ATOM 1387 C C . ASP C 1 78 ? 3.701 19.966 4.842 1.00 20.35 100 ASP B C 1
ATOM 1388 O O . ASP C 1 78 ? 3.335 21.092 4.456 1.00 18.15 100 ASP B O 1
ATOM 1393 N N . MET C 1 79 ? 4.985 19.651 5.047 1.00 18.98 101 MET B N 1
ATOM 1394 C CA . MET C 1 79 ? 6.051 20.629 4.786 1.00 20.03 101 MET B CA 1
ATOM 1395 C C . MET C 1 79 ? 6.115 20.908 3.268 1.00 19.56 101 MET B C 1
ATOM 1396 O O . MET C 1 79 ? 6.232 22.054 2.864 1.00 18.21 101 MET B O 1
ATOM 1401 N N . LEU C 1 80 ? 6.001 19.872 2.437 1.00 19.25 102 LEU B N 1
ATOM 1402 C CA . LEU C 1 80 ? 6.017 20.073 0.974 1.00 18.97 102 LEU B CA 1
ATOM 1403 C C . LEU C 1 80 ? 4.857 20.954 0.532 1.00 20.49 102 LEU B C 1
ATOM 1404 O O . LEU C 1 80 ? 5.004 21.763 -0.367 1.00 21.22 102 LEU B O 1
ATOM 1409 N N . ARG C 1 81 ? 3.685 20.755 1.143 1.00 19.52 103 ARG B N 1
ATOM 1410 C CA . ARG C 1 81 ? 2.500 21.543 0.825 1.00 21.18 103 ARG B CA 1
ATOM 1411 C C . ARG C 1 81 ? 2.802 23.018 1.057 1.00 22.39 103 ARG B C 1
ATOM 1412 O O . ARG C 1 81 ? 2.341 23.879 0.277 1.00 22.05 103 ARG B O 1
ATOM 1420 N N . LYS C 1 82 ? 3.546 23.330 2.127 1.00 20.52 104 LYS B N 1
ATOM 1421 C CA . LYS C 1 82 ? 3.828 24.730 2.429 1.00 22.43 104 LYS B CA 1
ATOM 1422 C C . LYS C 1 82 ? 5.065 25.276 1.787 1.00 22.15 104 LYS B C 1
ATOM 1423 O O . LYS C 1 82 ? 5.274 26.476 1.789 1.00 22.39 104 LYS B O 1
ATOM 1429 N N . ASN C 1 83 ? 5.891 24.407 1.218 1.00 20.82 105 ASN B N 1
ATOM 1430 C CA . ASN C 1 83 ? 7.118 24.906 0.653 1.00 19.59 105 ASN B CA 1
ATOM 1431 C C . ASN C 1 83 ? 7.324 24.660 -0.838 1.00 19.93 105 ASN B C 1
ATOM 1432 O O . ASN C 1 83 ? 8.382 24.938 -1.322 1.00 21.75 105 ASN B O 1
ATOM 1437 N N . LEU C 1 84 ? 6.332 24.129 -1.567 1.00 19.04 106 LEU B N 1
ATOM 1438 C CA . LEU C 1 84 ? 6.508 23.950 -2.999 1.00 19.73 106 LEU B CA 1
ATOM 1439 C C . LEU C 1 84 ? 5.417 24.818 -3.605 1.00 19.79 106 LEU B C 1
ATOM 1440 O O . LEU C 1 84 ? 4.257 24.763 -3.178 1.00 20.84 106 LEU B O 1
ATOM 1445 N N . VAL C 1 85 ? 5.786 25.616 -4.596 1.00 21.20 107 VAL B N 1
ATOM 1446 C CA . VAL C 1 85 ? 4.826 26.519 -5.252 1.00 20.74 107 VAL B CA 1
ATOM 1447 C C . VAL C 1 85 ? 4.834 26.351 -6.779 1.00 20.24 107 VAL B C 1
ATOM 1448 O O . VAL C 1 85 ? 5.909 26.260 -7.383 1.00 19.66 107 VAL B O 1
ATOM 1452 N N . THR C 1 86 ? 3.657 26.272 -7.400 1.00 19.68 108 THR B N 1
ATOM 1453 C CA . THR C 1 86 ? 3.611 26.198 -8.856 1.00 21.70 108 THR B CA 1
ATOM 1454 C C . THR C 1 86 ? 3.663 27.668 -9.331 1.00 21.59 108 THR B C 1
ATOM 1455 O O . THR C 1 86 ? 2.733 28.450 -9.094 1.00 20.28 108 THR B O 1
ATOM 1459 N N . LEU C 1 87 ? 4.764 28.029 -9.988 1.00 22.63 109 LEU B N 1
ATOM 1460 C CA . LEU C 1 87 ? 5.000 29.389 -10.464 1.00 24.34 109 LEU B CA 1
ATOM 1461 C C . LEU C 1 87 ? 5.153 29.566 -11.973 1.00 24.66 109 LEU B C 1
ATOM 1462 O O . LEU C 1 87 ? 5.313 30.690 -12.458 1.00 22.39 109 LEU B O 1
ATOM 1467 N N . ALA C 1 88 ? 5.107 28.462 -12.702 1.00 25.52 110 ALA B N 1
ATOM 1468 C CA . ALA C 1 88 ? 5.235 28.488 -14.147 1.00 27.56 110 ALA B CA 1
ATOM 1469 C C . ALA C 1 88 ? 4.792 27.138 -14.624 1.00 29.88 110 ALA B C 1
ATOM 1470 O O . ALA C 1 88 ? 4.899 26.155 -13.886 1.00 32.84 110 ALA B O 1
ATOM 1472 N N . THR C 1 89 ? 4.305 27.083 -15.855 1.00 29.99 111 THR B N 1
ATOM 1473 C CA . THR C 1 89 ? 3.865 25.831 -16.439 1.00 32.98 111 THR B CA 1
ATOM 1474 C C . THR C 1 89 ? 4.695 25.578 -17.692 1.00 35.67 111 THR B C 1
ATOM 1475 O O . THR C 1 89 ? 5.617 26.391 -17.997 1.00 36.46 111 THR B O 1
ATOM 1480 N N . GLU D 2 1 ? 16.039 -2.726 9.368 1.00 18.48 1 GLU Q N 1
ATOM 1481 C CA . GLU D 2 1 ? 16.068 -2.288 7.957 1.00 23.39 1 GLU Q CA 1
ATOM 1482 C C . GLU D 2 1 ? 16.877 -0.980 7.825 1.00 23.43 1 GLU Q C 1
ATOM 1483 O O . GLU D 2 1 ? 17.114 -0.296 8.821 1.00 24.02 1 GLU Q O 1
ATOM 1489 N N . THR D 2 2 ? 17.288 -0.614 6.610 1.00 20.64 2 THR Q N 1
ATOM 1490 C CA . THR D 2 2 ? 18.044 0.610 6.424 1.00 20.50 2 THR Q CA 1
ATOM 1491 C C . THR D 2 2 ? 17.178 1.856 6.138 1.00 19.56 2 THR Q C 1
ATOM 1492 O O . THR D 2 2 ? 16.030 1.761 5.713 1.00 20.15 2 THR Q O 1
ATOM 1496 N N . PHE D 2 3 ? 17.771 3.014 6.386 1.00 19.42 3 PHE Q N 1
ATOM 1497 C CA . PHE D 2 3 ? 17.137 4.281 6.105 1.00 18.48 3 PHE Q CA 1
ATOM 1498 C C . PHE D 2 3 ? 16.762 4.310 4.604 1.00 19.78 3 PHE Q C 1
ATOM 1499 O O . PHE D 2 3 ? 15.663 4.729 4.219 1.00 20.20 3 PHE Q O 1
ATOM 1507 N N . GLU D 2 4 ? 17.712 3.900 3.768 1.00 18.83 4 GLU Q N 1
ATOM 1508 C CA . GLU D 2 4 ? 17.501 3.851 2.322 1.00 22.38 4 GLU Q CA 1
ATOM 1509 C C . GLU D 2 4 ? 16.264 3.026 1.959 1.00 23.45 4 GLU Q C 1
ATOM 1510 O O . GLU D 2 4 ? 15.433 3.452 1.108 1.00 21.38 4 GLU Q O 1
ATOM 1516 N N . HIS D 2 5 ? 16.143 1.848 2.586 1.00 22.94 5 HIS Q N 1
ATOM 1517 C CA . HIS D 2 5 ? 14.996 0.973 2.347 1.00 25.83 5 HIS Q CA 1
ATOM 1518 C C . HIS D 2 5 ? 13.718 1.669 2.753 1.00 25.03 5 HIS Q C 1
ATOM 1519 O O . HIS D 2 5 ? 12.746 1.656 2.000 1.00 23.91 5 HIS Q O 1
ATOM 1526 N N . TRP D 2 6 ? 13.705 2.284 3.935 1.00 23.19 6 TRP Q N 1
ATOM 1527 C CA . TRP D 2 6 ? 12.486 2.966 4.374 1.00 23.05 6 TRP Q CA 1
ATOM 1528 C C . TRP D 2 6 ? 12.108 4.119 3.434 1.00 22.08 6 TRP Q C 1
ATOM 1529 O O . TRP D 2 6 ? 10.923 4.305 3.060 1.00 21.92 6 TRP Q O 1
ATOM 1540 N N . TRP D 2 7 ? 13.114 4.896 3.055 1.00 19.19 7 TRP Q N 1
ATOM 1541 C CA . TRP D 2 7 ? 12.879 6.066 2.241 1.00 19.59 7 TRP Q CA 1
ATOM 1542 C C . TRP D 2 7 ? 12.389 5.675 0.862 1.00 22.09 7 TRP Q C 1
ATOM 1543 O O . TRP D 2 7 ? 11.490 6.326 0.327 1.00 20.97 7 TRP Q O 1
ATOM 1554 N N . SER D 2 8 ? 12.946 4.604 0.300 1.00 23.09 8 SER Q N 1
ATOM 1555 C CA . SER D 2 8 ? 12.553 4.231 -1.056 1.00 27.03 8 SER Q CA 1
ATOM 1556 C C . SER D 2 8 ? 11.126 3.720 -1.176 1.00 28.16 8 SER Q C 1
ATOM 1557 O O . SER D 2 8 ? 10.578 3.639 -2.283 1.00 29.23 8 SER Q O 1
ATOM 1560 N N . GLN D 2 9 ? 10.516 3.372 -0.050 1.00 27.78 9 GLN Q N 1
ATOM 1561 C CA . GLN D 2 9 ? 9.146 2.882 -0.070 1.00 31.56 9 GLN Q CA 1
ATOM 1562 C C . GLN D 2 9 ? 8.130 4.023 0.035 1.00 29.81 9 GLN Q C 1
ATOM 1563 O O . GLN D 2 9 ? 6.923 3.797 0.032 1.00 29.17 9 GLN Q O 1
ATOM 1569 N N . LEU D 2 10 ? 8.623 5.255 0.104 1.00 28.04 10 LEU Q N 1
ATOM 1570 C CA . LEU D 2 10 ? 7.735 6.394 0.196 1.00 28.72 10 LEU Q CA 1
ATOM 1571 C C . LEU D 2 10 ? 7.076 6.671 -1.135 1.00 31.42 10 LEU Q C 1
ATOM 1572 O O . LEU D 2 10 ? 7.576 6.272 -2.189 1.00 30.05 10 LEU Q O 1
ATOM 1577 N N . LEU D 2 11 ? 5.912 7.309 -1.046 1.00 32.79 11 LEU Q N 1
ATOM 1578 C CA . LEU D 2 11 ? 5.129 7.744 -2.196 1.00 37.37 11 LEU Q CA 1
ATOM 1579 C C . LEU D 2 11 ? 5.873 9.007 -2.671 1.00 40.48 11 LEU Q C 1
ATOM 1580 O O . LEU D 2 11 ? 5.835 10.047 -2.006 1.00 43.41 11 LEU Q O 1
ATOM 1585 N N . SER D 2 12 ? 6.589 8.925 -3.777 1.00 42.41 12 SER Q N 1
ATOM 1586 C CA . SER D 2 12 ? 7.322 10.103 -4.227 1.00 45.65 12 SER Q CA 1
ATOM 1587 C C . SER D 2 12 ? 6.814 10.609 -5.562 1.00 47.45 12 SER Q C 1
ATOM 1588 O O . SER D 2 12 ? 5.930 9.955 -6.182 1.00 49.82 12 SER Q O 1
#

Organism: Homo sapiens (NCBI:txid9606)

Radius of gyration: 18.73 Å; Cα contacts (8 Å, |Δi|>4): 275; chains: 4; bounding box: 37×56×39 Å

Nearest PDB structures (foldseek):
  3jzq-assembly1_P  TM=1.091E+00  e=1.815E+00  unclassified
  3jzp-assembly1_A  TM=1.002E+00  e=1.083E-15  Homo sapiens
  6q9q-assembly4_D  TM=9.938E-01  e=8.892E-16  Homo sapiens
  3eqy-assembly2_B  TM=9.899E-01  e=8.892E-16  Homo sapiens
  4rxz-assembly1_A  TM=9.949E-01  e=1.409E-15  Homo sapiens

InterPro domains:
  IPR001841 Zinc finger, RING-type [PS50089] (437-478)
  IPR001876 Zinc finger, RanBP2-type [PF00641] (300-329)
  IPR001876 Zinc finger, RanBP2-type [PS01358] (304-323)
  IPR001876 Zinc finger, RanBP2-type [PS50199] (300-329)
  IPR003121 SWIB/MDM2 domain [PS51925] (25-108)
  IPR013083 Zinc finger, RING/FYVE/PHD-type [G3DSA:3.30.40.10] (427-490)
  IPR015458 MDM4 [PIRSF500699] (1-490)
  IPR016495 p53 negative regulator Mdm2/Mdm4 [PIRSF006748] (1-490)
  IPR036443 Zinc finger, RanBP2-type superfamily [SSF90209] (291-335)
  IPR036885 SWIB/MDM2 domain superfamily [G3DSA:1.10.245.10] (12-111)
  IPR036885 SWIB/MDM2 domain superfamily [SSF47592] (18-114)
  IPR051652 MDM2/MDM4 and MUL1 [PTHR12183] (26-489)

Sequence (195 aa):
NQVRPKLPLLKILHAAGAQGEMFTVKEVMHYLGQYIMVKQLYDQQEQHMVYCGGDLLGELLGRQSFSVKDPSPLYDMLRKNLVTETFEHWWSQLLSNQVRPKLPLLKILHAAGAQGEMFTVKEVMHYLGQYIMVKQLYDQQEQHMVYCGGDLLGELLGRQSFSVKDPSPLYDMLRKNLVTLATETFEHWWSQLLS

B-factor: mean 28.31, std 8.3, range [13.82, 60.94]

CATH classification: 1.10.245.10

Foldseek 3Di:
DWKFFAVLLVVLLVVLPDDDGIDHPVSSVVSNVSSCVVVVQADPVQRQKGAQQPHSVCVLLVHRIDGVVPCPSVVVSCVVTIGD/DDPCVVVVPVVD/DWWFFAVLLQVQLVVQPDDDGIDDVVSSVVSNVSSCVVVVQADPVQRQKGAAVPHSVCVLLVHGIDGVVDCPSVVVSCVVTIGHDDD/DDPVVVVVVDDD

GO terms:
  GO:0008047 enzyme activator activity (F, IDA)
  GO:0005654 nucleoplasm (C, IDA)
  GO:1901797 negative regulation of signal transduction by p53 class mediator (P, IDA)
  GO:0019899 enzyme binding (F, IPI)
  GO:0008285 negative regulation of cell population proliferation (P, TAS)
  GO:0005654 nucleoplasm (C, TAS)
  GO:0005515 protein binding (F, IPI)
  GO:0045892 negative regulation of DNA-templated transcription (P, IDA)
  GO:0030330 DNA damage response, signal transduction by p53 class mediator (P, IEP)
  GO:0050821 protein stabilization (P, IEP)
  GO:0071456 cellular response to hypoxia (P, IEP)
  GO:0065003 protein-containing complex assembly (P, IDA)
  GO:0000122 negative regulation of transcription by RNA polymerase II (P, IDA)
  GO:0005634 nucleus (C, EXP)
  GO:0005737 cytoplasm (C, EXP)
  GO:0008270 zinc ion binding (F, TAS)
  GO:0042177 negative regulation of protein catabolic process (P, IMP)

Secondary structure (DSSP, 8-state):
--BEE-HHHHHHHHHTT--SS-B-HHHHHHHHHHHHHHTT-B-SSSTTEEE-TTSHHHHHHTSSEEETTS-HHHHHHHHHHEE-/--BEE-HHHHHHHHHTT--SS-B-HHHHHHHHHHHHHHHT-EETTEEEEEE-TTSHHHHHHTSSEEETT--HHHHHHHHHHEE----/--HHHHHHTTT-/--HHHHHHTS--

Solvent-accessible surface area: 10942 Å² total; per-residue (Å²): 192,80,20,107,0,89,104,66,0,27,112,4,0,79,78,20,44,6,157,50,101,123,6,54,73,113,69,0,6,94,46,0,3,56,8,0,82,106,105,112,18,29,2,68,74,84,31,23,43,0,19,0,9,65,20,106,0,5,140,37,18,68,106,122,30,4,14,3,101,87,26,80,32,0,72,56,6,13,168,106,13,32,59,153,136,71,4,96,70,64,20,63,93,11,96,139,169,96,19,70,0,99,30,18,0,8,23,2,0,8,62,13,32,0,133,31,101,56,8,39,61,125,72,0,2,97,48,0,5,55,14,0,99,103,105,121,28,45,43,129,175,80,44,29,30,0,88,1,45,94,20,30,0,10,84,18,18,70,112,111,28,3,24,4,128,81,26,59,19,1,64,65,3,13,161,116,16,29,53,109,121,58,200,123,68,8,134,76,64,26,75,123,26,150,61